Protein AF-A0AA97B2E8-F1 (afdb_monomer)

Sequence (327 aa):
MIPTLKECSLKLSLLDGTEFQTAVTSLVSKNFHDFQAIPAAPHGDGGLDGLAQSDTHGYCCYGIEDAQKQDAKALASALVDKFKGDLLRLCEFDRKKKVKLAPKENKALENILPQGKKIKHIYLVCNTFKHHTSIKKLKDYFEKIKKQSQCRFIDQTCGLTIEGPDEITNRLAVPPDFHATIELAALLKLLAAPSAAPSTPPELTAFEQKMDVLAQKFGAARISPIDAALRKEWLAHLELLERLNQSLPNDHLRIHRITTSIRRDAAMYYLGIPIEEAIKKTFEFEQLVCKRLMNEVPLPEAEAQSVAKQVVASLIGECGIEWRPNI

Foldseek 3Di:
DPDDLVLQLLLLLLDFDVRNLVLLLVLVVVFAVAKDAADCPPPGRLLFRIAGDLRQETEHEGGDPPVVVDDPVVVLVVLLVSSLVSLCSQLQWDDPDPDDTDGHDNVNLVVVDPQPEAHQEYEYEYSDDPDPPSVCSNQVSSLVSLVVGPRRHHDSNRYYDYYHSSRSSVVGPQDPVSVLVSLQVSLVSLLPDDQDDFDDDPDQPQLVVVLVVVCVVPNNVVSVVVSVQLVVLQRSLVSSLVSCCVRPVVVSVQVVVLLVVLLQVQLVQQVPPAPVCLVVSLVVSLVVQLVSCCVSVVHPSVSSSSNSSSSSSNCSRVVSHDNPPPD

Nearest PDB structures (foldseek):
  8sw9-assembly2_L  TM=2.827E-01  e=3.178E-01  Plasmodium falciparum
  4x2t-assembly2_L  TM=2.801E-01  e=7.487E-01  Plasmodium falciparum 3D7
  4zy1-assembly1_E  TM=2.848E-01  e=1.595E+00  Plasmodium falciparum FcB1/Columbia
  3kr5-assembly2_K  TM=3.119E-01  e=2.387E+00  Plasmodium falciparum 3D7

pLDDT: mean 88.35, std 9.31, range [40.0, 98.44]

Radius of gyration: 26.48 Å; Cα contacts (8 Å, |Δi|>4): 451; chains: 1; bounding box: 65×43×73 Å

Mean predicted aligned error: 6.76 Å

Secondary structure (DSSP, 8-state):
-PPPHHHHHHHHHH--HHHHHHHHHHHHHHH-TT-EE---TTT--TT-SEEETTTTEEEEEE--TTGGGS-HHHHHHHHHHHHHHHHHHHTTEEEETTTEEEE---HHHHHHSPTT--EEEEEEEES----THHHHHHHHHHHHHHTTS--SSEEEEEEEEEE-HHHHHHHS---HHHHHHHHHHHHHHHHHSPPPSPPPPS-THHHHHHHHHHHHHH-HHHHHHHHHHHHHHHHHHHHHHHHHHHH-HHHHHHHHHHHHHHHHHHHHHTTT--HHHHHHHHHHHHHHHHHHHHHHS---HHHHHHHHHHHHHHHHHTTSS--S---

Solvent-accessible surface area (backbone atoms only — not comparable to full-atom values): 17633 Å² total; per-residue (Å²): 131,86,78,50,62,68,55,50,18,50,34,44,38,68,30,32,43,67,60,25,31,50,50,52,52,52,49,48,43,76,68,32,94,62,41,41,78,40,60,49,73,93,74,45,36,39,51,31,47,26,31,23,76,86,56,24,33,36,32,33,58,46,15,57,71,69,56,88,81,50,54,61,66,59,49,35,48,53,54,44,57,51,53,50,53,26,53,30,33,55,38,27,34,39,83,56,64,103,82,46,82,39,85,35,87,46,70,36,44,65,75,70,46,60,91,93,49,39,25,44,32,37,39,43,36,29,28,70,67,84,44,74,70,36,56,58,56,48,51,58,47,48,58,58,47,49,76,73,28,86,43,80,53,34,41,94,81,41,46,81,48,78,31,24,30,61,54,48,47,72,74,41,77,80,52,73,69,58,49,55,51,40,49,51,52,37,50,51,53,61,70,71,48,79,81,67,86,65,70,82,73,85,71,60,65,67,32,51,54,50,52,49,56,48,19,74,74,70,36,50,85,69,37,50,64,53,53,56,48,37,52,51,30,22,37,48,35,55,50,50,47,50,52,25,50,76,73,36,49,67,58,28,52,51,51,51,51,50,54,55,52,50,35,56,52,36,46,61,72,39,60,90,52,55,60,90,50,46,64,63,50,47,57,57,47,32,54,54,43,18,55,46,36,34,70,77,51,80,41,58,67,71,59,18,45,54,51,17,49,12,51,52,24,35,28,45,46,74,56,28,46,64,60,71,76,87,127

Structure (mmCIF, N/CA/C/O backbone):
data_AF-A0AA97B2E8-F1
#
_entry.id   AF-A0AA97B2E8-F1
#
loop_
_atom_site.group_PDB
_atom_site.id
_atom_site.type_symbol
_atom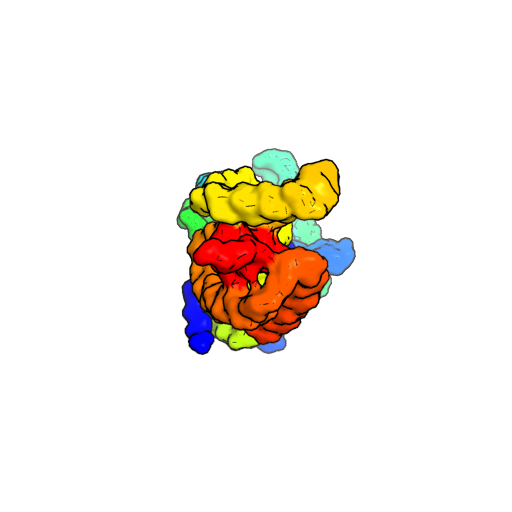_site.label_atom_id
_atom_site.label_alt_id
_atom_site.label_comp_id
_atom_site.label_asym_id
_atom_site.label_entity_id
_atom_site.label_seq_id
_atom_site.pdbx_PDB_ins_code
_atom_site.Cartn_x
_atom_site.Cartn_y
_atom_site.Cartn_z
_atom_site.occupancy
_atom_site.B_iso_or_equiv
_atom_site.auth_seq_id
_atom_site.auth_comp_id
_atom_site.auth_asym_id
_atom_site.auth_atom_id
_atom_site.pdbx_PDB_model_num
ATOM 1 N N . MET A 1 1 ? 3.839 -19.600 -5.644 1.00 47.94 1 MET A N 1
ATOM 2 C CA . MET A 1 1 ? 4.390 -19.499 -4.276 1.00 47.94 1 MET A CA 1
ATOM 3 C C . MET A 1 1 ? 3.268 -18.963 -3.409 1.00 47.94 1 MET A C 1
ATOM 5 O O . MET A 1 1 ? 2.647 -18.002 -3.844 1.00 47.94 1 MET A O 1
ATOM 9 N N . ILE A 1 2 ? 2.930 -19.613 -2.289 1.00 54.06 2 ILE A N 1
ATOM 10 C CA . ILE A 1 2 ? 1.959 -19.032 -1.352 1.00 54.06 2 ILE A CA 1
ATOM 11 C C . ILE A 1 2 ? 2.703 -17.903 -0.628 1.00 54.06 2 ILE A C 1
ATOM 13 O O . ILE A 1 2 ? 3.746 -18.179 -0.033 1.00 54.06 2 ILE A O 1
ATOM 17 N N . PRO A 1 3 ? 2.232 -16.659 -0.730 1.00 64.69 3 PRO A N 1
ATOM 18 C CA . PRO A 1 3 ? 2.861 -15.529 -0.070 1.00 64.69 3 PRO A CA 1
ATOM 19 C C . PRO A 1 3 ? 2.839 -15.718 1.439 1.00 64.69 3 PRO A C 1
ATOM 21 O O . PRO A 1 3 ? 1.866 -16.221 2.005 1.00 64.69 3 PRO A O 1
ATOM 24 N N . THR A 1 4 ? 3.916 -15.319 2.102 1.00 81.44 4 THR A N 1
ATOM 25 C CA . THR A 1 4 ? 3.979 -15.438 3.560 1.00 81.44 4 THR A CA 1
ATOM 26 C C . THR A 1 4 ? 3.095 -14.377 4.221 1.00 81.44 4 THR A C 1
ATOM 28 O O . THR A 1 4 ? 2.910 -13.282 3.686 1.00 81.44 4 THR A O 1
ATOM 31 N N . LEU A 1 5 ? 2.582 -14.648 5.427 1.00 86.56 5 LEU A N 1
ATOM 32 C CA . LEU A 1 5 ? 1.880 -13.627 6.225 1.00 86.56 5 LEU A CA 1
ATOM 33 C C . LEU A 1 5 ? 2.746 -12.374 6.424 1.00 86.56 5 LEU A C 1
ATOM 35 O O . LEU A 1 5 ? 2.245 -11.254 6.410 1.00 86.56 5 LEU A O 1
ATOM 39 N N . LYS A 1 6 ? 4.068 -12.562 6.504 1.00 87.62 6 LYS A N 1
ATOM 40 C CA . LYS A 1 6 ? 5.050 -11.481 6.589 1.00 87.62 6 LYS A CA 1
ATOM 41 C C . LYS A 1 6 ? 5.071 -10.593 5.340 1.00 87.62 6 LYS A C 1
ATOM 43 O O . LYS A 1 6 ? 5.170 -9.378 5.467 1.00 87.62 6 LYS A O 1
ATOM 48 N N . GLU A 1 7 ? 4.949 -11.169 4.145 1.00 87.94 7 GLU A N 1
ATOM 49 C CA . GLU A 1 7 ? 4.825 -10.393 2.902 1.00 87.94 7 GLU A CA 1
ATOM 50 C C . GLU A 1 7 ? 3.514 -9.611 2.852 1.00 87.94 7 GLU A C 1
ATOM 52 O O . GLU A 1 7 ? 3.505 -8.450 2.444 1.00 87.94 7 GLU A O 1
ATOM 57 N N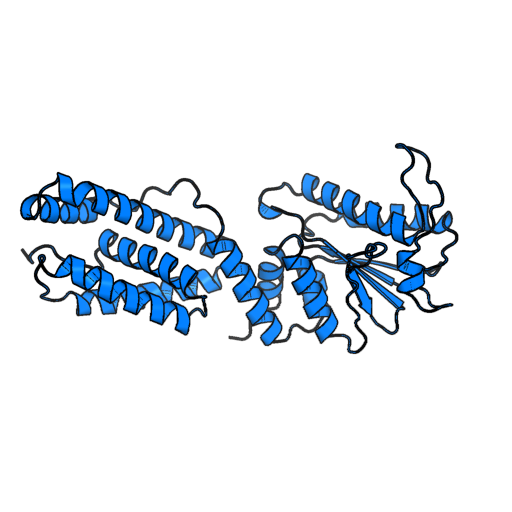 . CYS A 1 8 ? 2.421 -10.222 3.314 1.00 91.12 8 CYS A N 1
ATOM 58 C CA . CYS A 1 8 ? 1.122 -9.559 3.395 1.00 91.12 8 CYS A CA 1
ATOM 59 C C . CYS A 1 8 ? 1.179 -8.357 4.343 1.00 91.12 8 CYS A C 1
ATOM 61 O O . CYS A 1 8 ? 0.755 -7.262 3.984 1.00 91.12 8 CYS A O 1
ATOM 63 N N . SER A 1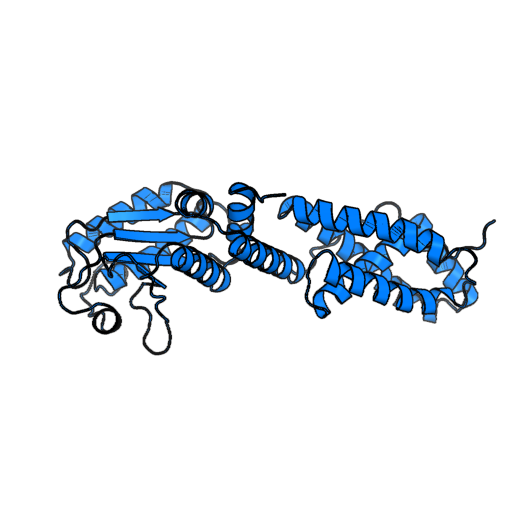 9 ? 1.739 -8.562 5.536 1.00 92.88 9 SER A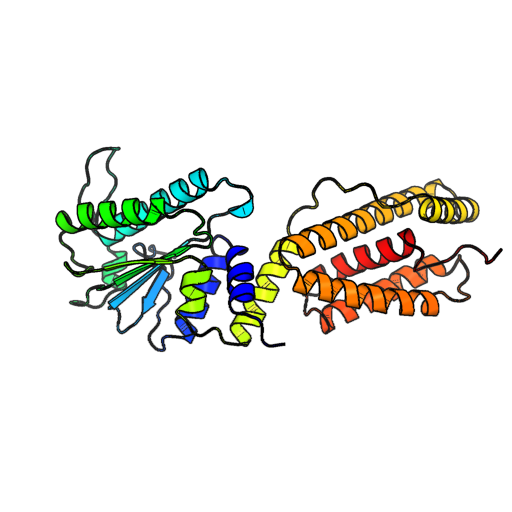 N 1
ATOM 64 C CA . SER A 1 9 ? 1.944 -7.520 6.541 1.00 92.88 9 SER A CA 1
ATOM 65 C C . SER A 1 9 ? 2.793 -6.369 5.997 1.00 92.88 9 SER A C 1
ATOM 67 O O . SER A 1 9 ? 2.402 -5.205 6.101 1.00 92.88 9 SER A O 1
ATOM 69 N N . LEU A 1 10 ? 3.907 -6.683 5.325 1.00 92.06 10 LEU A N 1
ATOM 70 C CA . LEU A 1 10 ? 4.768 -5.680 4.703 1.00 92.06 10 LEU A CA 1
ATOM 71 C C . LEU A 1 10 ? 4.007 -4.846 3.665 1.00 92.06 10 LEU A C 1
ATOM 73 O O . LEU A 1 10 ? 4.006 -3.621 3.766 1.00 92.06 10 LEU A O 1
ATOM 77 N N . LYS A 1 11 ? 3.308 -5.488 2.719 1.00 93.75 11 LYS A N 1
ATOM 78 C CA . LYS A 1 11 ? 2.496 -4.806 1.693 1.00 93.75 11 LYS A CA 1
ATOM 79 C C . LYS A 1 11 ? 1.415 -3.927 2.319 1.00 93.75 11 LYS A C 1
ATOM 81 O O . LYS A 1 11 ? 1.260 -2.771 1.937 1.00 93.75 11 LYS A O 1
ATOM 86 N N . LEU A 1 12 ? 0.723 -4.441 3.334 1.00 94.56 12 LEU A N 1
ATOM 87 C CA . LEU A 1 12 ? -0.297 -3.698 4.066 1.00 94.56 12 LEU A CA 1
ATOM 88 C C . LEU A 1 12 ? 0.293 -2.476 4.801 1.00 94.56 12 LEU A C 1
ATOM 90 O O . LEU A 1 12 ? -0.355 -1.436 4.857 1.00 94.56 12 LEU A O 1
ATOM 94 N N . SER A 1 13 ? 1.535 -2.557 5.296 1.00 93.81 13 SER A N 1
ATOM 95 C CA . SER A 1 13 ? 2.236 -1.435 5.947 1.00 93.81 13 SER A CA 1
ATOM 96 C C . SER A 1 13 ? 2.639 -0.293 5.002 1.00 93.81 13 SER A C 1
ATOM 98 O O . SER A 1 13 ? 2.959 0.807 5.461 1.00 93.81 13 SER A O 1
ATOM 100 N N . LEU A 1 14 ? 2.660 -0.548 3.689 1.00 93.06 14 LEU A N 1
ATOM 101 C CA . LEU A 1 14 ? 2.987 0.454 2.671 1.00 93.06 14 LEU A CA 1
ATOM 102 C C . LEU A 1 14 ? 1.770 1.303 2.289 1.00 93.06 14 LEU A C 1
ATOM 104 O O . LEU A 1 14 ? 1.936 2.439 1.846 1.00 93.06 14 LEU A O 1
ATOM 108 N N . LEU A 1 15 ? 0.555 0.787 2.482 1.00 94.69 15 LEU A N 1
ATOM 109 C CA . LEU A 1 15 ? -0.677 1.538 2.253 1.00 94.69 15 LEU A CA 1
ATOM 110 C C . LEU A 1 15 ? -0.859 2.596 3.354 1.00 94.69 15 LEU A C 1
ATOM 112 O O . LEU A 1 15 ? -0.475 2.389 4.507 1.00 94.69 15 LEU A O 1
ATOM 116 N N . ASP A 1 16 ? -1.448 3.739 3.017 1.00 93.94 16 ASP A N 1
ATOM 117 C CA . ASP A 1 16 ? -1.814 4.785 3.980 1.00 93.94 16 ASP A CA 1
ATOM 118 C C . ASP A 1 16 ? -3.199 5.362 3.672 1.00 93.94 16 ASP A C 1
ATOM 120 O O . ASP A 1 16 ? -3.892 4.896 2.764 1.00 93.94 16 ASP A O 1
ATOM 124 N N . GLY A 1 17 ? -3.650 6.292 4.518 1.00 92.62 17 GLY A N 1
ATOM 125 C CA . GLY A 1 17 ? -4.950 6.938 4.404 1.00 92.62 17 GLY A CA 1
ATOM 126 C C . GLY A 1 17 ? -6.092 5.950 4.164 1.00 92.62 17 GLY A C 1
ATOM 127 O O . GLY A 1 17 ? -6.214 4.916 4.833 1.00 92.62 17 GLY A O 1
ATOM 128 N N . THR A 1 18 ? -6.922 6.281 3.177 1.00 92.19 18 THR A N 1
ATOM 129 C CA . THR A 1 18 ? -8.098 5.498 2.784 1.00 92.19 18 THR A CA 1
ATOM 130 C C . THR A 1 18 ? -7.739 4.165 2.128 1.00 92.19 18 THR A C 1
ATOM 132 O O . THR A 1 18 ? -8.511 3.215 2.252 1.00 92.19 18 THR A O 1
ATOM 135 N N . GLU A 1 19 ? -6.581 4.037 1.473 1.00 94.19 19 GLU A N 1
ATOM 136 C CA . GLU A 1 19 ? -6.157 2.769 0.858 1.00 94.19 19 GLU A CA 1
ATOM 137 C C . GLU A 1 19 ? -5.935 1.699 1.928 1.00 94.19 19 GLU A C 1
ATOM 139 O O . GLU A 1 19 ? -6.443 0.581 1.819 1.00 94.19 19 GLU A O 1
ATOM 144 N N . PHE A 1 20 ? -5.245 2.065 3.013 1.00 96.00 20 PHE A N 1
ATOM 145 C CA . PHE A 1 20 ? -5.050 1.177 4.156 1.00 96.00 20 PHE A CA 1
ATOM 146 C C . PHE A 1 20 ? -6.376 0.810 4.826 1.00 96.00 20 PHE A C 1
ATOM 148 O O . PHE A 1 20 ? -6.638 -0.365 5.082 1.00 96.00 20 PHE A O 1
ATOM 155 N N . GLN A 1 21 ? -7.228 1.804 5.092 1.00 95.00 21 GLN A N 1
ATOM 156 C CA . GLN A 1 21 ? -8.545 1.595 5.698 1.00 95.00 21 GLN A CA 1
ATOM 157 C C . GLN A 1 21 ? -9.404 0.644 4.849 1.00 95.00 21 GLN A C 1
ATOM 159 O O . GLN A 1 21 ? -10.007 -0.293 5.373 1.00 95.00 21 GLN A O 1
ATOM 164 N N . THR A 1 22 ? -9.405 0.826 3.528 1.00 95.06 22 THR A N 1
ATOM 165 C CA . THR A 1 22 ? -10.128 -0.034 2.580 1.00 95.06 22 THR A CA 1
ATOM 166 C C . THR A 1 22 ? -9.574 -1.458 2.587 1.00 95.06 22 THR A C 1
ATOM 168 O O . THR A 1 22 ? -10.341 -2.419 2.622 1.00 95.06 22 THR A O 1
ATOM 171 N N . ALA A 1 23 ? -8.248 -1.622 2.617 1.00 96.69 23 ALA A N 1
ATOM 172 C CA . ALA A 1 23 ? -7.632 -2.942 2.699 1.00 96.69 23 ALA A CA 1
ATOM 173 C C . ALA A 1 23 ? -7.996 -3.652 4.014 1.00 96.69 23 ALA A C 1
ATOM 175 O O . ALA A 1 23 ? -8.437 -4.799 3.998 1.00 96.69 23 ALA A O 1
ATOM 176 N N . VAL A 1 24 ? -7.889 -2.973 5.158 1.00 97.12 24 VAL A N 1
ATOM 177 C CA . VAL A 1 24 ? -8.246 -3.564 6.456 1.00 97.12 24 VAL A CA 1
ATOM 178 C C . VAL A 1 24 ? -9.725 -3.940 6.511 1.00 97.12 24 VAL A C 1
ATOM 180 O O . VAL A 1 24 ? -10.044 -5.070 6.873 1.00 97.12 24 VAL A O 1
ATOM 183 N N . THR A 1 25 ? -10.632 -3.043 6.124 1.00 96.12 25 THR A N 1
ATOM 184 C CA . THR A 1 25 ? -12.076 -3.334 6.140 1.00 96.12 25 THR A CA 1
ATOM 185 C C . THR A 1 25 ? -12.431 -4.471 5.179 1.00 96.12 25 THR A C 1
ATOM 187 O O . THR A 1 25 ? -13.215 -5.348 5.539 1.00 96.12 25 THR A O 1
ATOM 190 N N . SER A 1 26 ? -11.782 -4.549 4.011 1.00 96.12 26 SER A N 1
ATOM 191 C CA . SER A 1 26 ? -11.913 -5.689 3.097 1.00 96.12 26 SER A CA 1
ATOM 192 C C . SER A 1 26 ? -11.444 -6.999 3.742 1.00 96.12 26 SER A C 1
ATOM 194 O O . SER A 1 26 ? -12.167 -7.996 3.693 1.00 96.12 26 SER A O 1
ATOM 196 N N . LEU A 1 27 ? -10.287 -7.010 4.413 1.00 96.88 27 LEU A N 1
ATOM 197 C CA . LEU A 1 27 ? -9.784 -8.196 5.114 1.00 96.88 27 LEU A CA 1
ATOM 198 C C . LEU A 1 27 ? -10.740 -8.654 6.221 1.00 96.88 27 LEU A C 1
ATOM 200 O O . LEU A 1 27 ? -11.046 -9.844 6.318 1.00 96.88 27 LEU A O 1
ATOM 204 N N . VAL A 1 28 ? -11.237 -7.720 7.036 1.00 97.25 28 VAL A N 1
ATOM 205 C CA . VAL A 1 28 ? -12.197 -8.020 8.107 1.00 97.25 28 VAL A CA 1
ATOM 206 C C . VAL A 1 28 ? -13.499 -8.567 7.513 1.00 97.25 28 VAL A C 1
ATOM 208 O O . VAL A 1 28 ? -13.979 -9.598 7.981 1.00 97.25 28 VAL A O 1
ATOM 211 N N . SER A 1 29 ? -14.011 -7.979 6.425 1.00 96.38 29 SER A N 1
ATOM 212 C CA . SER A 1 29 ? -15.227 -8.454 5.743 1.00 96.38 29 SER A CA 1
ATOM 213 C C . SER A 1 29 ? -15.130 -9.888 5.220 1.00 96.38 29 SER A C 1
ATOM 215 O O . SER A 1 29 ? -16.109 -10.627 5.215 1.00 96.38 29 SER A O 1
ATOM 217 N N . LYS A 1 30 ? -13.926 -10.321 4.829 1.00 95.81 30 LYS A N 1
ATOM 218 C CA . LYS A 1 30 ? -13.664 -11.696 4.382 1.00 95.81 30 LYS A CA 1
ATOM 219 C C . LYS A 1 30 ? -13.611 -12.699 5.537 1.00 95.81 30 LYS A C 1
ATOM 221 O O . LYS A 1 30 ? -13.724 -13.897 5.300 1.00 95.81 30 LYS A O 1
ATOM 226 N N . ASN A 1 31 ? -13.424 -12.222 6.767 1.00 97.00 31 ASN A N 1
ATOM 227 C CA . ASN A 1 31 ? -13.299 -13.052 7.966 1.00 97.00 31 ASN A CA 1
ATOM 228 C C . ASN A 1 31 ? -14.575 -13.083 8.818 1.00 97.00 31 ASN A C 1
ATOM 230 O O . ASN A 1 31 ? -14.773 -14.030 9.578 1.00 97.00 31 ASN A O 1
ATOM 234 N N . PHE A 1 32 ? -15.448 -12.084 8.686 1.00 97.00 32 PHE A N 1
ATOM 235 C CA . PHE A 1 32 ? -16.705 -12.001 9.423 1.00 97.00 32 PHE A CA 1
ATOM 236 C C . PHE A 1 32 ? -17.861 -11.744 8.459 1.00 97.00 32 PHE A C 1
ATOM 238 O O . PHE A 1 32 ? -17.947 -10.690 7.839 1.00 97.00 32 PHE A O 1
ATOM 245 N N . HIS A 1 33 ? -18.769 -12.716 8.360 1.00 95.12 33 HIS A N 1
ATOM 246 C CA . HIS A 1 33 ? -19.937 -12.656 7.475 1.00 95.12 33 HIS A CA 1
ATOM 247 C C . HIS A 1 33 ? -20.911 -11.520 7.820 1.00 95.12 33 HIS A C 1
ATOM 249 O O . HIS A 1 33 ? -21.684 -11.097 6.969 1.00 95.12 33 HIS A O 1
ATOM 255 N N . ASP A 1 34 ? -20.888 -11.060 9.070 1.00 95.81 34 ASP A N 1
ATOM 256 C CA . ASP A 1 34 ? -21.710 -9.975 9.596 1.00 95.81 34 ASP A CA 1
ATOM 257 C C . ASP A 1 34 ? -20.943 -8.651 9.695 1.00 95.81 34 ASP A C 1
ATOM 259 O O . ASP A 1 34 ? -21.388 -7.727 10.374 1.00 95.81 34 ASP A O 1
ATOM 263 N N . PHE A 1 35 ? -19.778 -8.551 9.045 1.00 97.19 35 PHE A N 1
ATOM 264 C CA . PHE A 1 35 ? -19.045 -7.299 9.002 1.00 97.19 35 PHE A CA 1
ATOM 265 C C . PHE A 1 35 ? -19.811 -6.243 8.207 1.00 97.19 35 PHE A C 1
ATOM 267 O O . PHE A 1 35 ? -20.192 -6.462 7.056 1.00 97.19 35 PHE A O 1
ATOM 274 N N . GLN A 1 36 ? -19.930 -5.059 8.793 1.00 95.12 36 GLN A N 1
ATOM 275 C CA . GLN A 1 36 ? -20.508 -3.887 8.158 1.00 95.12 36 GLN A CA 1
ATOM 276 C C . GLN A 1 36 ? -19.482 -2.756 8.166 1.00 95.12 36 GLN A C 1
ATOM 278 O O . GLN A 1 36 ? -19.117 -2.246 9.226 1.00 95.12 36 GLN A O 1
ATOM 283 N N . ALA A 1 37 ? -19.037 -2.337 6.980 1.00 94.94 37 ALA A N 1
ATOM 284 C CA . ALA A 1 37 ? -18.255 -1.113 6.834 1.00 94.94 37 ALA A CA 1
ATOM 285 C C . ALA A 1 37 ? -19.138 0.108 7.131 1.00 94.94 37 ALA A C 1
ATOM 287 O O . ALA A 1 37 ? -20.309 0.142 6.731 1.00 94.94 37 ALA A O 1
ATOM 288 N N . ILE A 1 38 ? -18.573 1.107 7.807 1.00 93.56 38 ILE A N 1
ATOM 289 C CA . ILE A 1 38 ? -19.272 2.341 8.173 1.00 93.56 38 ILE A CA 1
ATOM 290 C C . ILE A 1 38 ? -18.737 3.482 7.301 1.00 93.56 38 ILE A C 1
ATOM 292 O O . ILE A 1 38 ? -17.567 3.848 7.411 1.00 93.56 38 ILE A O 1
ATOM 296 N N . PRO A 1 39 ? -19.563 4.060 6.415 1.00 88.06 39 PRO A N 1
ATOM 297 C CA . PRO A 1 39 ? -19.138 5.184 5.598 1.00 88.06 39 PRO A CA 1
ATOM 298 C C . PRO A 1 39 ? -19.061 6.467 6.432 1.00 88.06 39 PRO A C 1
ATOM 300 O O . PRO A 1 39 ? -19.965 6.787 7.201 1.00 88.06 39 PRO A O 1
ATOM 303 N N . ALA A 1 40 ? -18.014 7.263 6.213 1.00 84.62 40 ALA A N 1
ATOM 304 C CA . ALA A 1 40 ? -17.889 8.580 6.838 1.00 84.62 40 ALA A CA 1
ATOM 305 C C . ALA A 1 40 ? -18.801 9.645 6.205 1.00 84.62 40 ALA A C 1
ATOM 307 O O . ALA A 1 40 ? -19.134 10.640 6.844 1.00 84.62 40 ALA A O 1
ATOM 308 N N . ALA A 1 41 ? -19.212 9.476 4.948 1.00 81.44 41 ALA A N 1
ATOM 309 C CA . ALA A 1 41 ? -20.085 10.421 4.260 1.00 81.44 41 ALA A CA 1
ATOM 310 C C . ALA A 1 41 ? -21.560 9.978 4.331 1.00 81.44 41 ALA A C 1
ATOM 312 O O . ALA A 1 41 ? -21.830 8.782 4.243 1.00 81.44 41 ALA A O 1
ATOM 313 N N . PRO A 1 42 ? -22.530 10.911 4.416 1.00 77.75 42 PRO A N 1
ATOM 314 C CA . PRO A 1 42 ? -22.376 12.366 4.562 1.00 77.75 42 PRO A CA 1
ATOM 315 C C . PRO A 1 42 ? -22.339 12.854 6.025 1.00 77.75 42 PRO A C 1
ATOM 317 O O . PRO A 1 42 ? -22.079 14.030 6.267 1.00 77.75 42 PRO A O 1
ATOM 320 N N . HIS A 1 43 ? -22.628 11.990 7.003 1.00 77.25 43 HIS A N 1
ATOM 321 C CA . HIS A 1 43 ? -22.923 12.394 8.389 1.00 77.25 43 HIS A CA 1
ATOM 322 C C . HIS A 1 43 ? -21.832 12.050 9.416 1.00 77.25 43 HIS A C 1
ATOM 324 O O . HIS A 1 43 ? -22.030 12.251 10.616 1.00 77.25 43 HIS A O 1
ATOM 330 N N . GLY A 1 44 ? -20.668 11.594 8.960 1.00 82.00 44 GLY A N 1
ATOM 331 C CA . GLY A 1 44 ? -19.603 11.085 9.813 1.00 82.00 44 GLY A CA 1
ATOM 332 C C . GLY A 1 44 ? -19.805 9.616 10.179 1.00 82.00 44 GLY A C 1
ATOM 333 O O . GLY A 1 44 ? -20.898 9.068 10.106 1.00 82.00 44 GLY A O 1
ATOM 334 N N . ASP A 1 45 ? -18.716 9.006 10.622 1.00 85.12 45 ASP A N 1
ATOM 335 C CA . ASP A 1 45 ? -18.588 7.583 10.948 1.00 85.12 45 ASP A CA 1
ATOM 336 C C . ASP A 1 45 ? -18.743 7.287 12.456 1.00 85.12 45 ASP A C 1
ATOM 338 O O . ASP A 1 45 ? -18.577 6.165 12.926 1.00 85.12 45 ASP A O 1
ATOM 342 N N . GLY A 1 46 ? -18.993 8.325 13.262 1.00 86.75 46 GLY A N 1
ATOM 343 C CA . GLY A 1 46 ? -19.067 8.215 14.719 1.00 86.75 46 GLY A CA 1
ATOM 344 C C . GLY A 1 46 ? -17.756 7.804 15.406 1.00 86.75 46 GLY A C 1
ATOM 345 O O . GLY A 1 46 ? -17.767 7.624 16.623 1.00 86.75 46 GLY A O 1
ATOM 346 N N . GLY A 1 47 ? -16.639 7.720 14.674 1.00 90.31 47 GLY A N 1
ATOM 347 C CA . GLY A 1 47 ? -15.361 7.179 15.140 1.00 90.31 47 GLY A CA 1
ATOM 348 C C . GLY A 1 47 ? -15.148 5.690 14.845 1.00 90.31 47 GLY A C 1
ATOM 349 O O . GLY A 1 47 ? -14.275 5.102 15.477 1.00 90.31 47 GLY A O 1
ATOM 350 N N . LEU A 1 48 ? -15.928 5.076 13.947 1.00 94.62 48 LEU A N 1
ATOM 351 C CA . LEU A 1 48 ? -15.805 3.666 13.561 1.00 94.62 48 LEU A CA 1
ATOM 352 C C . LEU A 1 48 ? -15.704 3.505 12.050 1.00 94.62 48 LEU A C 1
ATOM 354 O O . LEU A 1 48 ? -16.517 4.043 11.322 1.00 94.62 48 LEU A O 1
ATOM 358 N N . ASP A 1 49 ? -14.815 2.641 11.591 1.00 95.94 49 ASP A N 1
ATOM 359 C CA . ASP A 1 49 ? -14.707 2.250 10.184 1.00 95.94 49 ASP A CA 1
ATOM 360 C C . ASP A 1 49 ? -15.488 0.971 9.868 1.00 95.94 49 ASP A C 1
ATOM 362 O O . ASP A 1 49 ? -15.797 0.677 8.711 1.00 95.94 49 ASP A O 1
ATOM 366 N N . GLY A 1 50 ? -15.846 0.206 10.899 1.00 96.50 50 GLY A N 1
ATOM 367 C CA . GLY A 1 50 ? -16.714 -0.948 10.745 1.00 96.50 50 GLY A CA 1
ATOM 368 C C . GLY A 1 50 ? -17.115 -1.608 12.055 1.00 96.50 50 GLY A C 1
ATOM 369 O O . GLY A 1 50 ? -16.545 -1.348 13.120 1.00 96.50 50 GLY A O 1
ATOM 370 N N . LEU A 1 51 ? -18.100 -2.491 11.945 1.00 97.00 51 LEU A N 1
ATOM 371 C CA . LEU A 1 51 ? -18.614 -3.339 13.014 1.00 97.00 51 LEU A CA 1
ATOM 372 C C . LEU A 1 51 ? -18.567 -4.802 12.585 1.00 97.00 51 LEU A C 1
ATOM 374 O O . LEU A 1 51 ? -18.758 -5.110 11.415 1.00 97.00 51 LEU A O 1
ATOM 378 N N . ALA A 1 52 ? -18.327 -5.698 13.536 1.00 97.12 52 ALA A N 1
ATOM 379 C CA . ALA A 1 52 ? -18.410 -7.140 13.336 1.00 97.12 52 ALA A CA 1
ATOM 380 C C . ALA A 1 52 ? -19.000 -7.832 14.568 1.00 97.12 52 ALA A C 1
ATOM 382 O O . ALA A 1 52 ? -19.145 -7.227 15.643 1.00 97.12 52 ALA A O 1
ATOM 383 N N . GLN A 1 53 ? -19.263 -9.134 14.430 1.00 95.69 53 GLN A N 1
ATOM 384 C CA . GLN A 1 53 ? -19.670 -10.008 15.529 1.00 95.69 53 GLN A CA 1
ATOM 385 C C . GLN A 1 53 ? -20.935 -9.475 16.216 1.00 95.69 53 GLN A C 1
ATOM 387 O O . GLN A 1 53 ? -20.967 -9.209 17.422 1.00 95.69 53 GLN A O 1
ATOM 392 N N . SER A 1 54 ? -21.983 -9.291 15.418 1.00 94.31 54 SER A N 1
ATOM 393 C CA . SER A 1 54 ? -23.314 -8.845 15.818 1.00 94.31 54 SER A CA 1
ATOM 394 C C . SER A 1 54 ? -23.290 -7.492 16.533 1.00 94.31 54 SER A C 1
ATOM 396 O O . SER A 1 54 ? -23.908 -7.332 17.596 1.00 94.31 54 SER A O 1
ATOM 398 N N . ASP A 1 55 ? -22.530 -6.557 15.953 1.00 94.62 55 ASP A N 1
ATOM 399 C CA . ASP A 1 55 ? -22.331 -5.170 16.396 1.00 94.62 55 ASP A CA 1
ATOM 400 C C . ASP A 1 55 ? -21.629 -5.022 17.753 1.00 94.62 55 ASP A C 1
ATOM 402 O O . ASP A 1 55 ? -21.760 -4.007 18.440 1.00 94.62 55 ASP A O 1
ATOM 406 N N . THR A 1 56 ? -20.881 -6.046 18.176 1.00 97.12 56 THR A N 1
ATOM 407 C CA . THR A 1 56 ? -20.171 -6.022 19.464 1.00 97.12 56 THR A CA 1
ATOM 408 C C . THR A 1 56 ? -18.690 -5.685 19.341 1.00 97.12 56 THR A C 1
ATOM 410 O O . THR A 1 56 ? -18.070 -5.364 20.356 1.00 97.12 56 THR A O 1
ATOM 413 N N . HIS A 1 57 ? -18.117 -5.724 18.137 1.00 98.06 57 HIS A N 1
ATOM 414 C CA . HIS A 1 57 ? -16.709 -5.406 17.902 1.00 98.06 57 HIS A CA 1
ATOM 415 C C . HIS A 1 57 ? -16.600 -4.246 16.914 1.00 98.06 57 HIS A C 1
ATOM 417 O O . HIS A 1 57 ? -17.027 -4.367 15.769 1.00 98.06 57 HIS A O 1
ATOM 423 N N . GLY A 1 58 ? -16.056 -3.121 17.376 1.00 97.88 58 GLY A N 1
ATOM 424 C CA . GLY A 1 58 ? -15.830 -1.922 16.572 1.00 97.88 58 GLY A CA 1
ATOM 425 C C . GLY A 1 58 ? -14.395 -1.844 16.066 1.00 97.88 58 GLY A C 1
ATOM 426 O O . GLY A 1 58 ? -13.458 -2.171 16.797 1.00 97.88 58 GLY A O 1
ATOM 427 N N . TYR A 1 59 ? -14.223 -1.386 14.832 1.00 98.19 59 TYR A N 1
ATOM 428 C CA . TYR A 1 59 ? -12.924 -1.175 14.200 1.00 98.19 59 TYR A CA 1
ATOM 429 C C . TYR A 1 59 ? -12.702 0.315 13.950 1.00 98.19 59 TYR A C 1
ATOM 431 O O . TYR A 1 59 ? -13.572 0.976 13.394 1.00 98.19 59 TYR A O 1
ATOM 439 N N . CYS A 1 60 ? -11.536 0.824 14.339 1.00 97.44 60 CYS A N 1
ATOM 440 C CA . CYS A 1 60 ? -11.020 2.139 13.961 1.00 97.44 60 CYS A CA 1
ATOM 441 C C . CYS A 1 60 ? -9.701 1.902 13.218 1.00 97.44 60 CYS A C 1
ATOM 443 O O . CYS A 1 60 ? -8.765 1.343 13.791 1.00 97.44 60 CYS A O 1
ATOM 445 N N . CYS A 1 61 ? -9.610 2.287 11.954 1.00 96.38 61 CYS A N 1
ATOM 446 C CA . CYS A 1 61 ? -8.547 1.927 11.031 1.00 96.38 61 CYS A CA 1
ATOM 447 C C . CYS A 1 61 ? -7.855 3.188 10.507 1.00 96.38 61 CYS A C 1
ATOM 449 O O . CYS A 1 61 ? -8.474 4.021 9.856 1.00 96.38 61 CYS A O 1
ATOM 451 N N . TYR A 1 62 ? -6.550 3.314 10.745 1.00 93.94 62 TYR A N 1
ATOM 452 C CA . TYR A 1 62 ? -5.790 4.501 10.356 1.00 93.94 62 TYR A CA 1
ATOM 453 C C . TYR A 1 62 ? -4.504 4.159 9.605 1.00 93.94 62 TYR A C 1
ATOM 455 O O . TYR A 1 62 ? -3.554 3.611 10.167 1.00 93.94 62 TYR A O 1
ATOM 463 N N . GLY A 1 63 ? -4.446 4.563 8.337 1.00 94.06 63 GLY A N 1
ATOM 464 C CA . GLY A 1 63 ? -3.204 4.610 7.578 1.00 94.06 63 GLY A CA 1
ATOM 465 C C . GLY A 1 63 ? -2.506 5.948 7.804 1.00 94.06 63 GLY A C 1
ATOM 466 O O . GLY A 1 63 ? -2.955 6.963 7.280 1.00 94.06 63 GLY A O 1
ATOM 467 N N . ILE A 1 64 ? -1.428 5.980 8.587 1.00 92.38 64 ILE A N 1
ATOM 468 C CA . ILE A 1 64 ? -0.620 7.194 8.751 1.00 92.38 64 ILE A CA 1
ATOM 469 C C . ILE A 1 64 ? 0.103 7.473 7.432 1.00 92.38 64 ILE A C 1
ATOM 471 O O . ILE A 1 64 ? 0.873 6.635 6.959 1.00 92.38 64 ILE A O 1
ATOM 475 N N . GLU A 1 65 ? -0.150 8.649 6.862 1.00 91.00 65 GLU A N 1
ATOM 476 C CA . GLU A 1 65 ? 0.503 9.131 5.643 1.00 91.00 65 GLU A CA 1
ATOM 477 C C . GLU A 1 65 ? 2.014 9.243 5.836 1.00 91.00 65 GLU A C 1
ATOM 479 O O . GLU A 1 65 ? 2.497 9.664 6.894 1.00 91.00 65 GLU A O 1
ATOM 484 N N . ASP A 1 66 ? 2.768 8.847 4.808 1.00 84.00 66 ASP A N 1
ATOM 485 C CA . ASP A 1 66 ? 4.230 8.932 4.801 1.00 84.00 66 ASP A CA 1
ATOM 486 C C . ASP A 1 66 ? 4.893 8.249 6.015 1.00 84.00 66 ASP A C 1
ATOM 488 O O . ASP A 1 66 ? 5.968 8.650 6.469 1.00 84.00 66 ASP A O 1
ATOM 492 N N . ALA A 1 67 ? 4.277 7.190 6.555 1.00 86.69 67 ALA A N 1
ATOM 493 C CA . ALA A 1 67 ? 4.744 6.555 7.786 1.00 86.69 67 ALA A CA 1
ATOM 494 C C . ALA A 1 67 ? 6.202 6.062 7.721 1.00 86.69 67 ALA A C 1
ATOM 496 O O . ALA A 1 67 ? 6.879 5.975 8.743 1.00 86.69 67 ALA A O 1
ATOM 497 N N . GLN A 1 68 ? 6.710 5.746 6.527 1.00 80.69 68 GLN A N 1
ATOM 498 C CA . GLN A 1 68 ? 8.095 5.304 6.334 1.00 80.69 68 GLN A CA 1
ATOM 499 C C . GLN A 1 68 ? 9.120 6.449 6.414 1.00 80.69 68 GLN A C 1
ATOM 501 O O . GLN A 1 68 ? 10.296 6.185 6.643 1.00 80.69 68 GLN A O 1
ATOM 506 N N . LYS A 1 69 ? 8.689 7.710 6.270 1.00 83.81 69 LYS A N 1
ATOM 507 C CA . LYS A 1 69 ? 9.552 8.904 6.346 1.00 83.81 69 LYS A CA 1
ATOM 508 C C . LYS A 1 69 ? 9.639 9.493 7.757 1.00 83.81 69 LYS A C 1
ATOM 510 O O . LYS A 1 69 ? 10.428 10.403 7.993 1.00 83.81 69 LYS A O 1
ATOM 515 N N . GLN A 1 70 ? 8.812 9.013 8.684 1.00 87.31 70 GLN A N 1
ATOM 516 C CA . GLN A 1 70 ? 8.716 9.538 10.044 1.00 87.31 70 GLN A CA 1
ATOM 517 C C . GLN A 1 70 ? 9.471 8.654 11.040 1.00 87.31 70 GLN A C 1
ATOM 519 O O . GLN A 1 70 ? 9.505 7.428 10.916 1.00 87.31 70 GLN A O 1
ATOM 524 N N . ASP A 1 71 ? 10.045 9.268 12.076 1.00 90.06 71 ASP A N 1
ATOM 525 C CA . ASP A 1 71 ? 10.675 8.522 13.160 1.00 90.06 71 ASP A CA 1
ATOM 526 C C . ASP A 1 71 ? 9.632 7.833 14.063 1.00 90.06 71 ASP A C 1
ATOM 528 O O . ASP A 1 71 ? 8.468 8.234 14.162 1.00 90.06 71 ASP A O 1
ATOM 532 N N . ALA A 1 72 ? 10.058 6.788 14.774 1.00 88.44 72 ALA A N 1
ATOM 533 C CA . ALA A 1 72 ? 9.165 5.961 15.585 1.00 88.44 72 ALA A CA 1
ATOM 534 C C . ALA A 1 72 ? 8.421 6.737 16.690 1.00 88.44 72 ALA A C 1
ATOM 536 O O . ALA A 1 72 ? 7.310 6.354 17.071 1.00 88.44 72 ALA A O 1
ATOM 537 N N . LYS A 1 73 ? 9.004 7.820 17.223 1.00 88.38 73 LYS A N 1
ATOM 538 C CA . LYS A 1 73 ? 8.381 8.633 18.276 1.00 88.38 73 LYS A CA 1
ATOM 539 C C . LYS A 1 73 ? 7.317 9.557 17.688 1.00 88.38 73 LYS A C 1
ATOM 541 O O . LYS A 1 73 ? 6.242 9.666 18.287 1.00 88.38 73 LYS A O 1
ATOM 546 N N . ALA A 1 74 ? 7.590 10.180 16.540 1.00 90.31 74 ALA A N 1
ATOM 547 C CA . ALA A 1 74 ? 6.606 10.971 15.803 1.00 90.31 74 ALA A CA 1
ATOM 548 C C . ALA A 1 74 ? 5.384 10.119 15.430 1.00 90.31 74 ALA A C 1
ATOM 550 O O . ALA A 1 74 ? 4.259 10.482 15.779 1.00 90.31 74 ALA A O 1
ATOM 551 N N . LEU A 1 75 ? 5.613 8.928 14.868 1.00 90.69 75 LEU A N 1
ATOM 552 C CA . LEU A 1 75 ? 4.558 7.971 14.523 1.00 90.69 75 LEU A CA 1
ATOM 553 C C . LEU A 1 75 ? 3.707 7.571 15.728 1.00 90.69 75 LEU A C 1
ATOM 555 O O . LEU A 1 75 ? 2.480 7.615 15.670 1.00 90.69 75 LEU A O 1
ATOM 559 N N . ALA A 1 76 ? 4.347 7.222 16.848 1.00 90.88 76 ALA A N 1
ATOM 560 C CA . ALA A 1 76 ? 3.631 6.860 18.066 1.00 90.88 76 ALA A CA 1
ATOM 561 C C . ALA A 1 76 ? 2.770 8.017 18.596 1.00 90.88 76 ALA A C 1
ATOM 563 O O . ALA A 1 76 ? 1.681 7.780 19.119 1.00 90.88 76 ALA A O 1
ATOM 564 N N . SER A 1 77 ? 3.242 9.263 18.481 1.00 91.38 77 SER A N 1
ATOM 565 C CA . SER A 1 77 ? 2.459 10.439 18.873 1.00 91.38 77 SER A CA 1
ATOM 566 C C . SER A 1 77 ? 1.271 10.659 17.942 1.00 91.38 77 SER A C 1
ATOM 568 O O . SER A 1 77 ? 0.153 10.806 18.431 1.00 91.38 77 SER A O 1
ATOM 570 N N . ALA A 1 78 ? 1.496 10.622 16.625 1.00 91.88 78 ALA A N 1
ATOM 571 C CA . ALA A 1 78 ? 0.453 10.792 15.618 1.00 91.88 78 ALA A CA 1
ATOM 572 C C . ALA A 1 78 ? -0.657 9.742 15.775 1.00 91.88 78 ALA A C 1
ATOM 574 O O . ALA A 1 78 ? -1.837 10.087 15.826 1.00 91.88 78 ALA A O 1
ATOM 575 N N . LEU A 1 79 ? -0.275 8.476 15.960 1.00 93.25 79 LEU A N 1
ATOM 576 C CA . LEU A 1 79 ? -1.191 7.367 16.215 1.00 93.25 79 LEU A CA 1
ATOM 577 C C . LEU A 1 79 ? -2.037 7.594 17.473 1.00 93.25 79 LEU A C 1
ATOM 579 O O . LEU A 1 79 ? -3.255 7.420 17.457 1.00 93.25 79 LEU A O 1
ATOM 583 N N . VAL A 1 80 ? -1.396 8.005 18.572 1.00 93.94 80 VAL A N 1
ATOM 584 C CA . VAL A 1 80 ? -2.100 8.287 19.827 1.00 93.94 80 VAL A CA 1
ATOM 585 C C . VAL A 1 80 ? -3.087 9.435 19.644 1.00 93.94 80 VAL A C 1
ATOM 587 O O . VAL A 1 80 ? -4.209 9.342 20.130 1.00 93.94 80 VAL A O 1
ATOM 590 N N . ASP A 1 81 ? -2.699 10.513 18.966 1.00 92.75 81 ASP A N 1
ATOM 591 C CA . ASP A 1 81 ? -3.570 11.673 18.779 1.00 92.75 81 ASP A CA 1
ATOM 592 C C . ASP A 1 81 ? -4.779 11.359 17.891 1.00 92.75 81 ASP A C 1
ATOM 594 O O . ASP A 1 81 ? -5.888 11.787 18.222 1.00 92.75 81 ASP A O 1
ATOM 598 N N . LYS A 1 82 ? -4.589 10.564 16.829 1.00 92.75 82 LYS A N 1
ATOM 599 C CA . LYS A 1 82 ? -5.677 10.088 15.963 1.00 92.75 82 LYS A CA 1
ATOM 600 C C . LYS A 1 82 ? -6.679 9.236 16.736 1.00 92.75 82 LYS A C 1
ATOM 602 O O . LYS A 1 82 ? -7.826 9.651 16.894 1.00 92.75 82 LYS A O 1
ATOM 607 N N . PHE A 1 83 ? -6.230 8.134 17.335 1.00 95.62 83 PHE A N 1
ATOM 608 C CA . PHE A 1 83 ? -7.140 7.234 18.043 1.00 95.62 83 PHE A CA 1
ATOM 609 C C . PHE A 1 83 ? -7.765 7.861 19.291 1.00 95.62 83 PHE A C 1
ATOM 611 O O . PHE A 1 83 ? -8.893 7.530 19.642 1.00 95.62 83 PHE A O 1
ATOM 618 N N . LYS A 1 84 ? -7.106 8.816 19.961 1.00 94.88 84 LYS A N 1
ATOM 619 C CA . LYS A 1 84 ? -7.764 9.588 21.029 1.00 94.88 84 LYS A CA 1
ATOM 620 C C . LYS A 1 84 ? -8.986 10.350 20.522 1.00 94.88 84 LYS A C 1
ATOM 622 O O . LYS A 1 84 ? -9.957 10.464 21.264 1.00 94.88 84 LYS A O 1
ATOM 627 N N . GLY A 1 85 ? -8.934 10.879 19.300 1.00 92.50 85 GLY A N 1
ATOM 628 C CA . GLY A 1 85 ? -10.076 11.526 18.660 1.00 92.50 85 GLY A CA 1
ATOM 629 C C . GLY A 1 85 ? -11.249 10.564 18.481 1.00 92.50 85 GLY A C 1
ATOM 630 O O . GLY A 1 85 ? -12.370 10.897 18.857 1.00 92.50 85 GLY A O 1
ATOM 631 N N . ASP A 1 86 ? -10.986 9.359 17.984 1.00 93.94 86 ASP A N 1
ATOM 632 C CA . ASP A 1 86 ? -12.013 8.333 17.757 1.00 93.94 86 ASP A CA 1
ATOM 633 C C . ASP A 1 86 ? -12.616 7.848 19.073 1.00 93.94 86 ASP A C 1
ATOM 635 O O . ASP A 1 86 ? -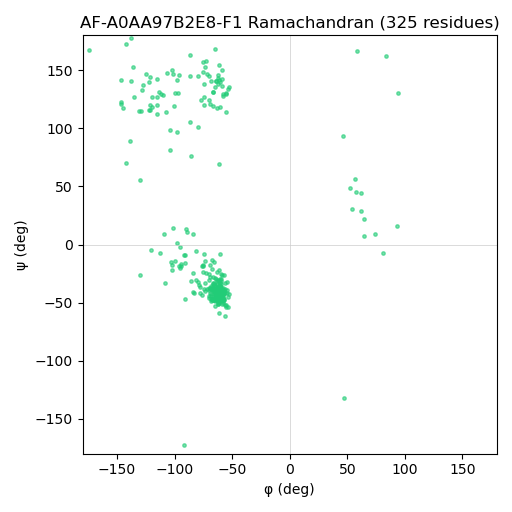13.831 7.867 19.253 1.00 93.94 86 ASP A O 1
ATOM 639 N N . LEU A 1 87 ? -11.766 7.538 20.054 1.00 96.06 87 LEU A N 1
ATOM 640 C CA . LEU A 1 87 ? -12.199 7.115 21.383 1.00 96.06 87 LEU A CA 1
ATOM 641 C C . LEU A 1 87 ? -13.022 8.197 22.102 1.00 96.06 87 LEU A C 1
ATOM 643 O O . LEU A 1 87 ? -13.969 7.868 22.811 1.00 96.06 87 LEU A O 1
ATOM 647 N N . LEU A 1 88 ? -12.708 9.485 21.913 1.00 94.00 88 LEU A N 1
ATOM 648 C CA . LEU A 1 88 ? -13.546 10.578 22.421 1.00 94.00 88 LEU A CA 1
ATOM 649 C C . LEU A 1 88 ? -14.935 10.568 21.790 1.00 94.00 88 LEU A C 1
ATOM 651 O O . LEU A 1 88 ? -15.918 10.707 22.515 1.00 94.00 88 LEU A O 1
ATOM 655 N N . ARG A 1 89 ? -15.017 10.391 20.465 1.00 93.25 89 ARG A N 1
ATOM 656 C CA . ARG A 1 89 ? -16.294 10.315 19.744 1.00 93.25 89 ARG A CA 1
ATOM 657 C C . ARG A 1 89 ? -17.118 9.118 20.216 1.00 93.25 89 ARG A C 1
ATOM 659 O O . ARG A 1 89 ? -18.295 9.286 20.529 1.00 93.25 89 ARG A O 1
ATOM 666 N N . LEU A 1 90 ? -16.491 7.952 20.352 1.00 94.81 90 LEU A N 1
ATOM 667 C CA . LEU A 1 90 ? -17.122 6.732 20.858 1.00 94.81 90 LEU A CA 1
ATOM 668 C C . LEU A 1 90 ? -17.630 6.892 22.299 1.00 94.81 90 LEU A C 1
ATOM 670 O O . LEU A 1 90 ? -18.730 6.452 22.625 1.00 94.81 90 LEU A O 1
ATOM 674 N N . CYS A 1 91 ? -16.853 7.549 23.164 1.00 94.69 91 CYS A N 1
ATOM 675 C CA . CYS A 1 91 ? -17.237 7.850 24.545 1.00 94.69 91 CYS A CA 1
ATOM 676 C C . CYS A 1 91 ? -18.094 9.121 24.690 1.00 94.69 91 CYS A C 1
ATOM 678 O O . CYS A 1 91 ? -18.342 9.542 25.822 1.00 94.69 91 CYS A O 1
ATOM 680 N N . GLU A 1 92 ? -18.562 9.706 23.584 1.00 93.06 92 GLU A N 1
ATOM 681 C CA . GLU A 1 92 ? -19.511 10.827 23.555 1.00 93.06 92 GLU A CA 1
ATOM 682 C C . GLU A 1 92 ? -18.985 12.100 24.227 1.00 93.06 92 GLU A C 1
ATOM 684 O O . GLU A 1 92 ? -19.671 12.783 24.994 1.00 93.06 92 GLU A O 1
ATOM 689 N N . PHE A 1 93 ? -17.728 12.425 23.936 1.00 92.00 93 PHE A N 1
ATOM 690 C CA . PHE A 1 93 ? -17.065 13.627 24.413 1.00 92.00 93 PHE A CA 1
ATOM 691 C C . PHE A 1 93 ? -16.579 14.503 23.265 1.00 92.00 93 PHE A C 1
ATOM 693 O O . PHE A 1 93 ? -16.068 14.025 22.254 1.00 92.00 93 PHE A O 1
ATOM 700 N N . ASP A 1 94 ? -16.654 15.817 23.473 1.00 83.31 94 ASP A N 1
ATOM 701 C CA . ASP A 1 94 ? -15.917 16.794 22.677 1.00 83.31 94 ASP A CA 1
ATOM 702 C C . ASP A 1 94 ? -14.692 17.303 23.439 1.00 83.31 94 ASP A C 1
ATOM 704 O O . ASP A 1 94 ? -14.690 17.445 24.671 1.00 83.31 94 ASP A O 1
ATOM 708 N N . ARG A 1 95 ? -13.655 17.670 22.689 1.00 71.38 95 ARG A N 1
ATOM 709 C CA . ARG A 1 95 ? -12.450 18.290 23.236 1.00 71.38 95 ARG A CA 1
ATOM 710 C C . ARG A 1 95 ? -12.659 19.802 23.353 1.00 71.38 95 ARG A C 1
ATOM 712 O O . ARG A 1 95 ? -12.128 20.583 22.567 1.00 71.38 95 ARG A O 1
ATOM 719 N N . LYS A 1 96 ? -13.415 20.252 24.362 1.00 61.09 96 LYS A N 1
ATOM 720 C CA . LYS A 1 96 ? -13.574 21.692 24.645 1.00 61.09 96 LYS A CA 1
ATOM 721 C C . LYS A 1 96 ? -12.365 22.245 25.410 1.00 61.09 96 LYS A C 1
ATOM 723 O O . LYS A 1 96 ? -12.277 22.130 26.631 1.00 61.09 96 LYS A O 1
ATOM 728 N N . LYS A 1 97 ? -11.462 22.931 24.690 1.00 53.78 97 LYS A N 1
ATOM 729 C CA . LYS A 1 97 ? -10.176 23.463 25.202 1.00 53.78 97 LYS A CA 1
ATOM 730 C C . LYS A 1 97 ? -9.283 22.342 25.778 1.00 53.78 97 LYS A C 1
ATOM 732 O O . LYS A 1 97 ? -9.708 21.209 25.971 1.00 53.78 97 LYS A O 1
ATOM 737 N N . LYS A 1 98 ? -7.998 22.617 26.029 1.00 56.50 98 LYS A N 1
ATOM 738 C CA . LYS A 1 98 ? -6.986 21.578 26.337 1.00 56.50 98 LYS A CA 1
ATOM 739 C C . LYS A 1 98 ? -7.256 20.718 27.595 1.00 56.50 98 LYS A C 1
ATOM 741 O O . LYS A 1 98 ? -6.521 19.755 27.789 1.00 56.50 98 LYS A O 1
ATOM 746 N N . VAL A 1 99 ? -8.254 21.028 28.436 1.00 59.69 99 VAL A N 1
ATOM 747 C CA . VAL A 1 99 ? -8.327 20.494 29.813 1.00 59.69 99 VAL A CA 1
ATOM 748 C C . VAL A 1 99 ? -9.673 19.866 30.219 1.00 59.69 99 VAL A C 1
ATOM 750 O O . VAL A 1 99 ? -9.659 18.983 31.072 1.00 59.69 99 VAL A O 1
ATOM 753 N N . LYS A 1 100 ? -10.828 20.244 29.643 1.00 73.56 100 LYS A N 1
ATOM 754 C CA . LYS A 1 100 ? -12.140 19.729 30.098 1.00 73.56 100 LYS A CA 1
ATOM 755 C C . LYS A 1 100 ? -12.844 18.896 29.024 1.00 73.56 100 LYS A C 1
ATOM 757 O O . LYS A 1 100 ? -13.038 19.358 27.904 1.00 73.56 100 LYS A O 1
ATOM 762 N N . LEU A 1 101 ? -13.245 17.679 29.397 1.00 82.62 101 LEU A N 1
ATOM 763 C CA . LEU A 1 101 ? -14.140 16.840 28.602 1.00 82.62 101 LEU A CA 1
ATOM 764 C C . LEU A 1 101 ? -15.562 17.368 28.775 1.00 82.62 101 LEU A C 1
ATOM 766 O O . LEU A 1 101 ? -16.032 17.515 29.902 1.00 82.62 101 LEU A O 1
ATOM 770 N N . ALA A 1 102 ? -16.221 17.697 27.669 1.00 85.44 102 ALA A N 1
ATOM 771 C CA . ALA A 1 102 ? -17.621 18.097 27.676 1.00 85.44 102 ALA A CA 1
ATOM 772 C C . ALA A 1 102 ? -18.436 17.006 26.978 1.00 85.44 102 ALA A C 1
ATOM 774 O O . ALA A 1 102 ? -18.051 16.629 25.868 1.00 85.44 102 ALA A O 1
ATOM 775 N N . PRO A 1 103 ? -19.526 16.505 27.585 1.00 88.88 103 PRO A N 1
ATOM 776 C CA . PRO A 1 103 ? -20.415 15.568 26.912 1.00 88.88 103 PRO A CA 1
ATOM 777 C C . PRO A 1 103 ? -20.875 16.131 25.565 1.00 88.88 103 PRO A C 1
ATOM 779 O O . PRO A 1 103 ? -21.223 17.314 25.461 1.00 88.88 103 PRO A O 1
ATOM 782 N N . LYS A 1 104 ? -20.850 15.289 24.538 1.00 89.69 104 LYS A N 1
ATOM 783 C CA . LYS A 1 104 ? -21.336 15.582 23.194 1.00 89.69 104 LYS A CA 1
ATOM 784 C C . LYS A 1 104 ? -21.948 14.325 22.613 1.00 89.69 104 LYS A C 1
ATOM 786 O O . LYS A 1 104 ? -21.265 13.332 22.395 1.00 89.69 104 LYS A O 1
ATOM 791 N N . GLU A 1 105 ? -23.234 14.422 22.331 1.00 88.81 105 GLU A N 1
ATOM 792 C CA . GLU A 1 105 ? -23.988 13.352 21.706 1.00 88.81 105 GLU A CA 1
ATOM 793 C C . GLU A 1 105 ? -23.404 12.954 20.350 1.00 88.81 105 GLU A C 1
ATOM 795 O O . GLU A 1 105 ? -23.055 13.807 19.526 1.00 88.81 105 GLU A O 1
ATOM 800 N N . ASN A 1 106 ? -23.319 11.643 20.129 1.00 90.38 106 ASN A N 1
ATOM 801 C CA . ASN A 1 106 ? -22.850 11.063 18.884 1.00 90.38 106 ASN A CA 1
ATOM 802 C C . ASN A 1 106 ? -24.036 10.526 18.073 1.00 90.38 106 ASN A C 1
ATOM 804 O O . ASN A 1 106 ? -24.322 9.332 18.070 1.00 90.38 106 ASN A O 1
ATOM 808 N N . LYS A 1 107 ? -24.713 11.431 17.357 1.00 90.12 107 LYS A N 1
ATOM 809 C CA . LYS A 1 107 ? -25.871 11.101 16.505 1.00 90.12 107 LYS A CA 1
ATOM 810 C C . LYS A 1 107 ? -25.543 10.127 15.370 1.00 90.12 107 LYS A C 1
ATOM 812 O O . LYS A 1 107 ? -26.441 9.482 14.843 1.00 90.12 107 LYS A O 1
ATOM 817 N N . ALA A 1 108 ? -24.275 10.025 14.967 1.00 91.56 108 ALA A N 1
ATOM 818 C CA . ALA A 1 108 ? -23.871 9.024 13.986 1.00 91.56 108 ALA A CA 1
ATOM 819 C C . ALA A 1 108 ? -24.010 7.616 14.584 1.00 91.56 108 ALA A C 1
ATOM 821 O O . ALA A 1 108 ? -24.647 6.764 13.976 1.00 91.56 108 ALA A O 1
ATOM 822 N N . LEU A 1 109 ? -23.521 7.395 15.812 1.00 91.62 109 LEU A N 1
ATOM 823 C CA . LEU A 1 109 ? -23.632 6.092 16.477 1.00 91.62 109 LEU A CA 1
ATOM 824 C C . LEU A 1 109 ? -25.077 5.673 16.770 1.00 91.62 109 LEU A C 1
ATOM 826 O O . LEU A 1 109 ? -25.359 4.481 16.724 1.00 91.62 109 LEU A O 1
ATOM 830 N N . GLU A 1 110 ? -25.993 6.619 16.992 1.00 91.19 110 GLU A N 1
ATOM 831 C CA . GLU A 1 110 ? -27.434 6.328 17.120 1.00 91.19 110 GLU A CA 1
ATOM 832 C C . GLU A 1 110 ? -28.028 5.690 15.861 1.00 91.19 110 GLU A C 1
ATOM 834 O O . GLU A 1 110 ? -28.934 4.869 15.960 1.00 91.19 110 GLU A O 1
ATOM 839 N N . ASN A 1 111 ? -27.515 6.059 14.685 1.00 90.44 111 ASN A N 1
ATOM 840 C CA . ASN A 1 111 ? -27.967 5.522 13.402 1.00 90.44 111 ASN A CA 1
ATOM 841 C C . ASN A 1 111 ? -27.173 4.285 12.959 1.00 90.44 111 ASN A C 1
ATOM 843 O O . ASN A 1 111 ? -27.599 3.583 12.047 1.00 90.44 111 ASN A O 1
ATOM 847 N N . ILE A 1 112 ? -26.015 4.038 13.575 1.00 91.88 112 ILE A N 1
ATOM 848 C CA . ILE A 1 112 ? -25.143 2.902 13.264 1.00 91.88 112 ILE A CA 1
ATOM 849 C C . ILE A 1 112 ? -25.500 1.694 14.137 1.00 91.88 112 ILE A C 1
ATOM 851 O O . ILE A 1 112 ? -25.603 0.582 13.630 1.00 91.88 112 ILE A O 1
ATOM 855 N N . LEU A 1 113 ? -25.666 1.890 15.449 1.00 92.56 113 LEU A N 1
ATOM 856 C CA . LEU A 1 113 ? -25.894 0.801 16.397 1.00 92.56 113 LEU A CA 1
ATOM 857 C C . LEU A 1 113 ? -27.387 0.628 16.697 1.00 92.56 113 LEU A C 1
ATOM 859 O O . LEU A 1 113 ? -28.045 1.593 17.092 1.00 92.56 113 LEU A O 1
ATOM 863 N N . PRO A 1 114 ? -27.925 -0.603 16.620 1.00 89.31 114 PRO A N 1
ATOM 864 C CA . PRO A 1 114 ? -29.294 -0.870 17.038 1.00 89.31 114 PRO A CA 1
ATOM 865 C C . PRO A 1 114 ? -29.530 -0.518 18.512 1.00 89.31 114 PRO A C 1
ATOM 867 O O . PRO A 1 114 ? -28.646 -0.656 19.363 1.00 89.31 114 PRO A O 1
ATOM 870 N N . GLN A 1 115 ? -30.764 -0.134 18.845 1.00 88.94 115 GLN A N 1
ATOM 871 C CA . GLN A 1 115 ? -31.131 0.202 20.219 1.00 88.94 115 GLN A CA 1
ATOM 872 C C . GLN A 1 115 ? -30.803 -0.949 21.189 1.00 88.94 115 GLN A C 1
ATOM 874 O O . GLN A 1 115 ? -31.175 -2.101 20.973 1.00 88.94 115 GLN A O 1
ATOM 879 N N . GLY A 1 116 ? -30.100 -0.627 22.278 1.00 88.12 116 GLY A N 1
ATOM 880 C CA . GLY A 1 116 ? -29.707 -1.591 23.311 1.00 88.12 116 GLY A CA 1
ATOM 881 C C . GLY A 1 116 ? -28.461 -2.422 22.983 1.00 88.12 116 GLY A C 1
ATOM 882 O O . GLY A 1 116 ? -27.962 -3.124 23.865 1.00 88.12 116 GLY A O 1
ATOM 883 N N . LYS A 1 117 ? -27.917 -2.330 21.762 1.00 93.94 117 LYS A N 1
ATOM 884 C CA . LYS A 1 117 ? -26.615 -2.917 21.427 1.00 93.94 117 LYS A CA 1
ATOM 885 C C . LYS A 1 117 ? -25.484 -2.027 21.926 1.00 93.94 117 LYS A C 1
ATOM 887 O O . LYS A 1 117 ? -25.585 -0.803 21.940 1.00 93.94 117 LYS A O 1
ATOM 892 N N . LYS A 1 118 ? -24.403 -2.675 22.359 1.00 96.62 118 LYS A N 1
ATOM 893 C CA . LYS A 1 118 ? -23.198 -2.014 22.852 1.00 96.62 118 LYS A CA 1
ATOM 894 C C . LYS A 1 118 ? -21.956 -2.703 22.324 1.00 96.62 118 LYS A C 1
ATOM 896 O O . LYS A 1 118 ? -21.877 -3.934 22.317 1.00 96.62 118 LYS A O 1
ATOM 901 N N . ILE A 1 119 ? -20.971 -1.889 21.973 1.00 97.75 119 ILE A N 1
ATOM 902 C CA . ILE A 1 119 ? -19.639 -2.341 21.592 1.00 97.75 119 ILE A CA 1
ATOM 903 C C . ILE A 1 119 ? -18.935 -2.879 22.838 1.00 97.75 119 ILE A C 1
ATOM 905 O O . ILE A 1 119 ? -18.807 -2.186 23.847 1.00 97.75 119 ILE A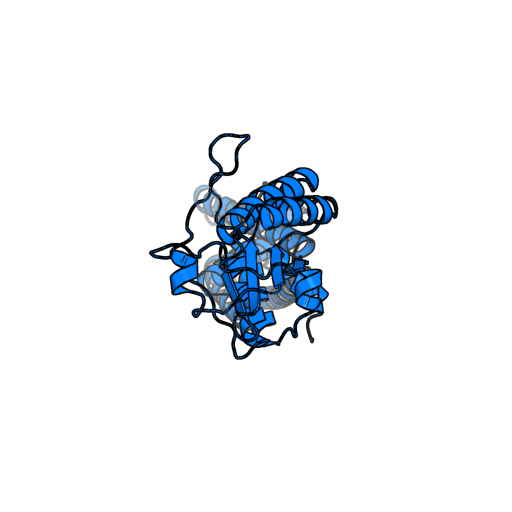 O 1
ATOM 909 N N . LYS A 1 120 ? -18.480 -4.126 22.765 1.00 98.19 120 LYS A N 1
ATOM 910 C CA . LYS A 1 120 ? -17.773 -4.852 23.828 1.00 98.19 120 LYS A CA 1
ATOM 911 C C . LYS A 1 120 ? -16.266 -4.911 23.594 1.00 98.19 120 LYS A C 1
ATOM 913 O O . LYS A 1 120 ? -15.511 -5.181 24.528 1.00 98.19 120 LYS A O 1
ATOM 918 N N . HIS A 1 121 ? -15.814 -4.665 22.371 1.00 98.44 121 HIS A N 1
ATOM 919 C CA . HIS A 1 121 ? -14.397 -4.598 22.054 1.00 98.44 121 HIS A CA 1
ATOM 920 C C . HIS A 1 121 ? -14.131 -3.584 20.948 1.00 98.44 121 HIS A C 1
ATOM 922 O O . HIS A 1 121 ? -14.895 -3.499 19.989 1.00 98.44 121 HIS A O 1
ATOM 928 N N . ILE A 1 122 ? -13.032 -2.844 21.065 1.00 98.44 122 ILE A N 1
ATOM 929 C CA . ILE A 1 122 ? -12.575 -1.900 20.044 1.00 98.44 122 ILE A CA 1
ATOM 930 C C . ILE A 1 122 ? -11.188 -2.325 19.557 1.00 98.44 122 ILE A C 1
ATOM 932 O O . ILE A 1 122 ? -10.263 -2.483 20.361 1.00 98.44 122 ILE A O 1
ATOM 936 N N . TYR A 1 123 ? -11.042 -2.472 18.243 1.00 98.25 123 TYR A N 1
ATOM 937 C CA . TYR A 1 123 ? -9.768 -2.669 17.557 1.00 98.25 123 TYR A CA 1
ATOM 938 C C . TYR A 1 123 ? -9.300 -1.353 16.938 1.00 98.25 123 TYR A C 1
ATOM 940 O O . TYR A 1 123 ? -9.964 -0.797 16.067 1.00 98.25 123 TYR A O 1
ATOM 948 N N . LEU A 1 124 ? -8.137 -0.874 17.369 1.00 97.75 124 LEU A N 1
ATOM 949 C CA . LEU A 1 124 ? -7.435 0.265 16.788 1.00 97.75 124 LEU A CA 1
ATOM 950 C C . LEU A 1 124 ? -6.364 -0.268 15.831 1.00 97.75 124 LEU A C 1
ATOM 952 O O . LEU A 1 124 ? -5.283 -0.666 16.266 1.00 97.75 124 LEU A O 1
ATOM 956 N N . VAL A 1 125 ? -6.676 -0.320 14.541 1.00 97.56 125 VAL A N 1
ATOM 957 C CA . VAL A 1 125 ? -5.823 -0.919 13.509 1.00 97.56 125 VAL A CA 1
ATOM 958 C C . VAL A 1 125 ? -5.046 0.171 12.779 1.00 97.56 125 VAL A C 1
ATOM 960 O O . VAL A 1 125 ? -5.625 1.154 12.324 1.00 97.56 125 VAL A O 1
ATOM 963 N N . CYS A 1 126 ? -3.734 0.017 12.635 1.00 96.00 126 CYS A N 1
ATOM 964 C CA . CYS A 1 126 ? -2.870 1.025 12.024 1.00 96.00 126 CYS A CA 1
ATOM 965 C C . CYS A 1 126 ? -1.853 0.422 11.053 1.00 96.00 126 CYS A C 1
ATOM 967 O O . CYS A 1 126 ? -1.449 -0.727 11.205 1.00 96.00 126 CYS A O 1
ATOM 969 N N . ASN A 1 127 ? -1.409 1.198 10.060 1.00 94.88 127 ASN A N 1
ATOM 970 C CA . ASN A 1 127 ? -0.405 0.740 9.086 1.00 94.88 127 ASN A CA 1
ATOM 971 C C . ASN A 1 127 ? 1.020 0.678 9.661 1.00 94.88 127 ASN A C 1
ATOM 973 O O . ASN A 1 127 ? 1.936 0.171 9.019 1.00 94.88 127 ASN A O 1
ATOM 977 N N . THR A 1 128 ? 1.224 1.188 10.876 1.00 89.25 128 THR A N 1
ATOM 978 C CA . THR A 1 128 ? 2.527 1.228 11.533 1.00 89.25 128 THR A CA 1
ATOM 979 C C . THR A 1 128 ? 2.390 1.065 13.037 1.00 89.25 128 THR A C 1
ATOM 981 O O . THR A 1 128 ? 1.778 1.879 13.728 1.00 89.25 128 THR A O 1
ATOM 984 N N . PHE A 1 129 ? 3.031 0.025 13.563 1.00 84.44 129 PHE A N 1
ATOM 985 C CA . PHE A 1 129 ? 3.062 -0.252 14.992 1.00 84.44 129 PHE A CA 1
ATOM 986 C C . PHE A 1 129 ? 4.490 -0.504 15.480 1.00 84.44 129 PHE A C 1
ATOM 988 O O . PHE A 1 129 ? 4.833 -1.516 16.077 1.00 84.44 129 PHE A O 1
ATOM 995 N N . LYS A 1 130 ? 5.364 0.469 15.209 1.00 76.81 130 LYS A N 1
ATOM 996 C CA . LYS A 1 130 ? 6.807 0.362 15.480 1.00 76.81 130 LYS A CA 1
ATOM 997 C C . LYS A 1 130 ? 7.198 0.647 16.940 1.00 76.81 130 LYS A C 1
ATOM 999 O O . LYS A 1 130 ? 8.367 0.519 17.291 1.00 76.81 130 LYS A O 1
ATOM 1004 N N . HIS A 1 131 ? 6.264 1.072 17.801 1.00 79.19 131 HIS A N 1
ATOM 1005 C CA . HIS A 1 131 ? 6.583 1.463 19.178 1.00 79.19 131 HIS A CA 1
ATOM 1006 C C . HIS A 1 131 ? 5.466 1.142 20.180 1.00 79.19 131 HIS A C 1
ATOM 1008 O O . HIS A 1 131 ? 4.374 1.698 20.129 1.00 79.19 131 HIS A O 1
ATOM 1014 N N . HIS A 1 132 ? 5.799 0.351 21.204 1.00 81.19 132 HIS A N 1
ATOM 1015 C CA . HIS A 1 132 ? 4.853 -0.119 22.227 1.00 81.19 132 HIS A CA 1
ATOM 1016 C C . HIS A 1 132 ? 4.281 0.969 23.163 1.00 81.19 132 HIS A C 1
ATOM 1018 O O . HIS A 1 132 ? 3.326 0.714 23.896 1.00 81.19 132 HIS A O 1
ATOM 1024 N N . THR A 1 133 ? 4.845 2.187 23.200 1.00 84.81 133 THR A N 1
ATOM 1025 C CA . THR A 1 133 ? 4.406 3.222 24.160 1.00 84.81 133 THR A CA 1
ATOM 1026 C C . THR A 1 133 ? 2.996 3.731 23.881 1.00 84.81 133 THR A C 1
ATOM 1028 O O . THR A 1 133 ? 2.350 4.258 24.789 1.00 84.81 133 THR A O 1
ATOM 1031 N N . SER A 1 134 ? 2.501 3.565 22.653 1.00 88.88 134 SER A N 1
ATOM 1032 C CA . SER A 1 134 ? 1.126 3.889 22.276 1.00 88.88 134 SER A CA 1
ATOM 1033 C C . SER A 1 134 ? 0.103 2.995 22.984 1.00 88.88 134 SER A C 1
ATOM 1035 O O . SER A 1 134 ? -0.945 3.508 23.373 1.00 88.88 134 SER A O 1
ATOM 1037 N N . ILE A 1 135 ? 0.427 1.721 23.263 1.00 92.19 135 ILE A N 1
ATOM 1038 C CA . ILE A 1 135 ? -0.473 0.758 23.926 1.00 92.19 135 ILE A CA 1
ATOM 1039 C C . ILE A 1 135 ? -0.946 1.305 25.269 1.00 92.19 135 ILE A C 1
ATOM 1041 O O . ILE A 1 135 ? -2.139 1.518 25.478 1.00 92.19 135 ILE A O 1
ATOM 1045 N N . LYS A 1 136 ? -0.001 1.555 26.187 1.00 92.81 136 LYS A N 1
ATOM 1046 C CA . LYS A 1 136 ? -0.320 2.033 27.537 1.00 92.81 136 LYS A CA 1
ATOM 1047 C C . LYS A 1 136 ? -1.018 3.389 27.479 1.00 92.81 136 LYS A C 1
ATOM 1049 O O . LYS A 1 136 ? -2.022 3.586 28.149 1.00 92.81 136 LYS A O 1
ATOM 1054 N N . LYS A 1 137 ? -0.530 4.308 26.637 1.00 94.19 137 LYS A N 1
ATOM 1055 C CA . LYS A 1 137 ? -1.115 5.650 26.486 1.00 94.19 137 LYS A CA 1
ATOM 1056 C C . LYS A 1 137 ? -2.576 5.607 26.035 1.00 94.19 137 LYS A C 1
ATOM 1058 O O . LYS A 1 137 ? -3.367 6.396 26.544 1.00 94.19 137 LYS A O 1
ATOM 1063 N N . LEU A 1 138 ? -2.921 4.735 25.089 1.00 96.00 138 LEU A N 1
ATOM 1064 C CA . LEU A 1 138 ? -4.286 4.598 24.580 1.00 96.00 138 LEU A CA 1
ATOM 1065 C C . LEU A 1 138 ? -5.186 3.854 25.562 1.00 96.00 138 LEU A C 1
ATOM 1067 O O . LEU A 1 138 ? -6.285 4.331 25.826 1.00 96.00 138 LEU A O 1
ATOM 1071 N N . LYS A 1 139 ? -4.709 2.762 26.169 1.00 96.19 139 LYS A N 1
ATOM 1072 C CA . LYS A 1 139 ? -5.473 2.012 27.178 1.00 96.19 139 LYS A CA 1
ATOM 1073 C C . LYS A 1 139 ? -5.775 2.857 28.418 1.00 96.19 139 LYS A C 1
ATOM 1075 O O . LYS A 1 139 ? -6.936 2.972 28.797 1.00 96.19 139 LYS A O 1
ATOM 1080 N N . ASP A 1 140 ? -4.769 3.525 28.989 1.00 95.88 140 ASP A N 1
ATOM 1081 C CA . ASP A 1 140 ? -4.951 4.420 30.143 1.00 95.88 140 ASP A CA 1
ATOM 1082 C C . ASP A 1 140 ? -5.922 5.563 29.809 1.00 95.88 140 ASP A C 1
ATOM 1084 O O . ASP A 1 140 ? -6.754 5.959 30.628 1.00 95.88 140 ASP A O 1
ATOM 1088 N N . TYR A 1 141 ? -5.818 6.111 28.593 1.00 95.38 141 TYR A N 1
ATOM 1089 C CA . TYR A 1 141 ? -6.707 7.171 28.138 1.00 95.38 141 TYR A CA 1
ATOM 1090 C C . TYR A 1 141 ? -8.147 6.685 27.986 1.00 95.38 141 TYR A C 1
ATOM 1092 O O . TYR A 1 141 ? -9.053 7.349 28.489 1.00 95.38 141 TYR A O 1
ATOM 1100 N N . PHE A 1 142 ? -8.349 5.536 27.340 1.00 96.62 142 PHE A N 1
ATOM 1101 C CA . PHE A 1 142 ? -9.661 4.937 27.139 1.00 96.62 142 PHE A CA 1
ATOM 1102 C C . PHE A 1 142 ? -10.345 4.635 28.472 1.00 96.62 142 PHE A C 1
ATOM 1104 O O . PHE A 1 142 ? -11.467 5.077 28.696 1.00 96.62 142 PHE A O 1
ATOM 1111 N N . GLU A 1 143 ? -9.640 4.001 29.411 1.00 95.94 143 GLU A N 1
ATOM 1112 C CA . GLU A 1 143 ? -10.164 3.736 30.755 1.00 95.94 143 GLU A CA 1
ATOM 1113 C C . GLU A 1 143 ? -10.532 5.022 31.504 1.00 95.94 143 GLU A C 1
ATOM 1115 O O . GLU A 1 143 ? -11.560 5.088 32.182 1.00 95.94 143 GLU A O 1
ATOM 1120 N N . LYS A 1 144 ? -9.728 6.084 31.357 1.00 94.19 144 LYS A N 1
ATOM 1121 C CA . LYS A 1 144 ? -10.020 7.384 31.971 1.00 94.19 144 LYS A CA 1
ATOM 1122 C C . LYS A 1 144 ? -11.305 8.009 31.426 1.00 94.19 144 LYS A C 1
ATOM 1124 O O . LYS A 1 144 ? -12.084 8.537 32.220 1.00 94.19 144 LYS A O 1
ATOM 1129 N N . ILE A 1 145 ? -11.496 8.017 30.105 1.00 93.50 145 ILE A N 1
ATOM 1130 C CA . ILE A 1 145 ? -12.671 8.652 29.491 1.00 93.50 145 ILE A CA 1
ATOM 1131 C C . ILE A 1 145 ? -13.922 7.778 29.623 1.00 93.50 145 ILE A C 1
ATOM 1133 O O . ILE A 1 145 ? -14.986 8.311 29.918 1.00 93.50 145 ILE A O 1
ATOM 1137 N N . LYS A 1 146 ? -13.800 6.447 29.523 1.00 94.50 146 LYS A N 1
ATOM 1138 C CA . LYS A 1 146 ? -14.910 5.494 29.678 1.00 94.50 146 LYS A CA 1
ATOM 1139 C C . LYS A 1 146 ? -15.585 5.647 31.043 1.00 94.50 146 LYS A C 1
ATOM 1141 O O . LYS A 1 146 ? -16.799 5.781 31.104 1.00 94.50 146 LYS A O 1
ATOM 1146 N N . LYS A 1 147 ? -14.802 5.791 32.122 1.00 92.12 147 LYS A N 1
ATOM 1147 C CA . LYS A 1 147 ? -15.315 6.043 33.487 1.00 92.12 147 LYS A CA 1
ATOM 1148 C C . LYS A 1 147 ? -16.147 7.319 33.637 1.00 92.12 147 LYS A C 1
ATOM 1150 O O . LYS A 1 147 ? -16.929 7.420 34.573 1.00 92.12 147 LYS A O 1
ATOM 1155 N N . GLN A 1 148 ? -15.930 8.313 32.778 1.00 91.50 148 GLN A N 1
ATOM 1156 C CA . GLN A 1 148 ? -16.665 9.581 32.808 1.00 91.50 148 GLN A CA 1
ATOM 1157 C C . GLN A 1 148 ? -17.836 9.585 31.821 1.00 91.50 148 GLN A C 1
ATOM 1159 O O . GLN A 1 148 ? -18.720 10.432 31.929 1.00 91.50 148 GLN A O 1
ATOM 1164 N N . SER A 1 149 ? -17.816 8.685 30.838 1.00 90.94 149 SER A N 1
ATOM 1165 C CA . SER A 1 149 ? -18.833 8.582 29.801 1.00 90.94 149 SER A CA 1
ATOM 1166 C C . SER A 1 149 ? -20.106 7.948 30.352 1.00 90.94 149 SER A C 1
ATOM 1168 O O . SER A 1 149 ? -20.060 7.048 31.192 1.00 90.94 149 SER A O 1
ATOM 1170 N N . GLN A 1 150 ? -21.252 8.350 29.804 1.00 91.19 150 GLN A N 1
ATOM 1171 C CA . GLN A 1 150 ? -22.513 7.639 30.025 1.00 91.19 150 GLN A CA 1
ATOM 1172 C C . GLN A 1 150 ? -22.498 6.234 29.404 1.00 91.19 150 GLN A C 1
ATOM 1174 O O . GLN A 1 150 ? -23.335 5.404 29.758 1.00 91.19 150 GLN A O 1
ATOM 1179 N N . CYS A 1 151 ? -21.537 5.956 28.511 1.00 91.00 151 CYS A N 1
ATOM 1180 C CA . CYS A 1 151 ? -21.363 4.668 27.851 1.00 91.00 151 CYS A CA 1
ATOM 1181 C C . CYS A 1 151 ? -22.671 4.198 27.188 1.00 91.00 151 CYS A C 1
ATOM 1183 O O . CYS A 1 151 ? -23.116 3.063 27.405 1.00 91.00 151 CYS A O 1
ATOM 1185 N N . ARG A 1 152 ? -23.325 5.082 26.410 1.00 93.88 152 ARG A N 1
ATOM 1186 C CA . ARG A 1 152 ? -24.574 4.734 25.711 1.00 93.88 152 ARG A CA 1
ATOM 1187 C C . ARG A 1 152 ? -24.326 3.653 24.656 1.00 93.88 152 ARG A C 1
ATOM 1189 O O . ARG A 1 152 ? -25.067 2.676 24.621 1.00 93.88 152 ARG A O 1
ATOM 1196 N N . PHE A 1 153 ? -23.231 3.776 23.902 1.00 95.19 153 PHE A N 1
ATOM 1197 C CA . PHE A 1 153 ? -22.878 2.893 22.777 1.00 95.19 153 PHE A CA 1
ATOM 1198 C C . PHE A 1 153 ? -21.791 1.858 23.081 1.00 95.19 153 PHE A C 1
ATOM 1200 O O . PHE A 1 153 ? -21.610 0.905 22.327 1.00 95.19 153 PHE A O 1
ATOM 1207 N N . ILE A 1 154 ? -21.060 2.029 24.181 1.00 96.25 154 ILE A N 1
ATOM 1208 C CA . ILE A 1 154 ? -19.958 1.148 24.576 1.00 96.25 154 ILE A CA 1
ATOM 1209 C C . ILE A 1 154 ? -20.325 0.439 25.880 1.00 96.25 154 ILE A C 1
ATOM 1211 O O . ILE A 1 154 ? -20.938 1.030 26.768 1.00 96.25 154 ILE A O 1
ATOM 1215 N N . ASP A 1 155 ? -19.949 -0.827 26.015 1.00 96.19 155 ASP A N 1
ATOM 1216 C CA . ASP A 1 155 ? -20.062 -1.569 27.265 1.00 96.19 155 ASP A CA 1
ATOM 1217 C C . ASP A 1 155 ? -19.058 -1.049 28.316 1.00 96.19 155 ASP A C 1
ATOM 1219 O O . ASP A 1 155 ? -17.927 -0.675 27.997 1.00 96.19 155 ASP A O 1
ATOM 1223 N N . GLN A 1 156 ? -19.436 -1.051 29.595 1.00 92.94 156 GLN A N 1
ATOM 1224 C CA . GLN A 1 156 ? -18.541 -0.642 30.687 1.00 92.94 156 GLN A CA 1
ATOM 1225 C C . GLN A 1 156 ? -17.295 -1.542 30.774 1.00 92.94 156 GLN A C 1
ATOM 1227 O O . GLN A 1 156 ? -16.196 -1.075 31.095 1.00 92.94 156 GLN A O 1
ATOM 1232 N N . THR A 1 157 ? -17.430 -2.822 30.416 1.00 94.88 157 THR A N 1
ATOM 1233 C CA . THR A 1 157 ? -16.317 -3.776 30.356 1.00 94.88 157 THR A CA 1
ATOM 1234 C C . THR A 1 157 ? -15.641 -3.810 28.988 1.00 94.88 157 THR A C 1
ATOM 1236 O O . THR A 1 157 ? -14.873 -4.734 28.724 1.00 94.88 157 THR A O 1
ATOM 1239 N N . CYS A 1 158 ? -15.913 -2.841 28.104 1.00 97.56 158 CYS A N 1
ATOM 1240 C CA . CYS A 1 158 ? -15.355 -2.853 26.759 1.00 97.56 158 CYS A CA 1
ATOM 1241 C C . CYS A 1 158 ? -13.825 -2.887 26.788 1.00 97.56 158 CYS A C 1
ATOM 1243 O O . CYS A 1 158 ? -13.190 -2.073 27.472 1.00 97.56 158 CYS A O 1
ATOM 1245 N N . GLY A 1 159 ? -13.261 -3.828 26.029 1.00 96.88 159 GLY A N 1
ATOM 1246 C CA . GLY A 1 159 ? -11.824 -3.985 25.829 1.00 96.88 159 GLY A CA 1
ATOM 1247 C C . GLY A 1 159 ? -11.290 -3.117 24.689 1.00 96.88 159 GLY A C 1
ATOM 1248 O O . GLY A 1 159 ? -12.049 -2.644 23.844 1.00 96.88 159 GLY A O 1
ATOM 1249 N N . LEU A 1 160 ? -9.969 -2.931 24.670 1.00 97.62 160 LEU A N 1
ATOM 1250 C CA . LEU A 1 160 ? -9.253 -2.187 23.635 1.00 97.62 160 LEU A CA 1
ATOM 1251 C C . LEU A 1 160 ? -7.999 -2.953 23.198 1.00 97.62 160 LEU A C 1
ATOM 1253 O O . LEU A 1 160 ? -7.139 -3.257 24.037 1.00 97.62 160 LEU A O 1
ATOM 1257 N N . THR A 1 161 ? -7.863 -3.183 21.895 1.00 96.50 161 THR A N 1
ATOM 1258 C CA . THR A 1 161 ? -6.674 -3.780 21.270 1.00 96.50 161 THR A CA 1
ATOM 1259 C C . THR A 1 161 ? -6.118 -2.829 20.219 1.00 96.50 161 THR A C 1
ATOM 1261 O O . THR A 1 161 ? -6.876 -2.180 19.508 1.00 96.50 161 THR A O 1
ATOM 1264 N N . ILE A 1 162 ? -4.792 -2.718 20.149 1.00 95.88 162 ILE A N 1
ATOM 1265 C CA . ILE A 1 162 ? -4.091 -1.956 19.114 1.00 95.88 162 ILE A CA 1
ATOM 1266 C C . ILE A 1 162 ? -3.386 -2.978 18.232 1.00 95.88 162 ILE A C 1
ATOM 1268 O O . ILE A 1 162 ? -2.686 -3.836 18.768 1.00 95.88 162 ILE A O 1
ATOM 1272 N N . GLU A 1 163 ? -3.577 -2.887 16.921 1.00 95.31 163 GLU A N 1
ATOM 1273 C CA . GLU A 1 163 ? -3.021 -3.827 15.948 1.00 95.31 163 GLU A CA 1
ATOM 1274 C C . GLU A 1 163 ? -2.274 -3.072 14.852 1.00 95.31 163 GLU A C 1
ATOM 1276 O O . GLU A 1 163 ? -2.774 -2.085 14.303 1.00 95.31 163 GLU A O 1
ATOM 1281 N N . GLY A 1 164 ? -1.070 -3.536 14.536 1.00 95.00 164 GLY A N 1
ATOM 1282 C CA . GLY A 1 164 ? -0.381 -3.213 13.302 1.00 95.00 164 GLY A CA 1
ATOM 1283 C C . GLY A 1 164 ? -0.671 -4.248 12.211 1.00 95.00 164 GLY A C 1
ATOM 1284 O O . GLY A 1 164 ? -1.494 -5.154 12.394 1.00 95.00 164 GLY A O 1
ATOM 1285 N N . PRO A 1 165 ? 0.032 -4.142 11.071 1.00 95.06 165 PRO A N 1
ATOM 1286 C CA . PRO A 1 165 ? -0.106 -5.085 9.965 1.00 95.06 165 PRO A CA 1
ATOM 1287 C C . PRO A 1 165 ? 0.245 -6.528 10.355 1.00 95.06 165 PRO A C 1
ATOM 1289 O O . PRO A 1 165 ? -0.435 -7.458 9.920 1.00 95.06 165 PRO A O 1
ATOM 1292 N N . ASP A 1 166 ? 1.240 -6.729 11.224 1.00 93.94 166 ASP A N 1
ATOM 1293 C CA . ASP A 1 166 ? 1.623 -8.061 11.699 1.00 93.94 166 ASP A CA 1
ATOM 1294 C C . ASP A 1 166 ? 0.526 -8.676 12.575 1.00 93.94 166 ASP A C 1
ATOM 1296 O O . ASP A 1 166 ? 0.138 -9.826 12.374 1.00 93.94 166 ASP A O 1
ATOM 1300 N N . GLU A 1 167 ? -0.013 -7.931 13.543 1.00 94.81 167 GLU A N 1
ATOM 1301 C CA . GLU A 1 167 ? -1.031 -8.454 14.454 1.00 94.81 167 GLU A CA 1
ATOM 1302 C C . GLU A 1 167 ? -2.316 -8.836 13.712 1.00 94.81 167 GLU A C 1
ATOM 1304 O O . GLU A 1 167 ? -2.842 -9.932 13.921 1.00 94.81 167 GLU A O 1
ATOM 1309 N N . ILE A 1 168 ? -2.800 -7.975 12.808 1.00 95.56 168 ILE A N 1
ATOM 1310 C CA . ILE A 1 168 ? -4.056 -8.242 12.100 1.00 95.56 168 ILE A CA 1
ATOM 1311 C C . ILE A 1 168 ? -3.927 -9.389 11.091 1.00 95.56 168 ILE A C 1
ATOM 1313 O O . ILE A 1 168 ? -4.837 -10.212 10.997 1.00 95.56 168 ILE A O 1
ATOM 1317 N N . THR A 1 169 ? -2.801 -9.491 10.376 1.00 94.94 169 THR A N 1
ATOM 1318 C CA . THR A 1 169 ? -2.573 -10.585 9.412 1.00 94.94 169 THR A CA 1
ATOM 1319 C C . THR A 1 169 ? -2.308 -11.926 10.091 1.00 94.94 169 THR A C 1
ATOM 1321 O O . THR A 1 169 ? -2.584 -12.962 9.498 1.00 94.94 169 THR A O 1
ATOM 1324 N N . ASN A 1 170 ? -1.828 -11.931 11.339 1.00 93.38 170 ASN A N 1
ATOM 1325 C CA . ASN A 1 170 ? -1.729 -13.151 12.142 1.00 93.38 170 ASN A CA 1
ATOM 1326 C C . ASN A 1 170 ? -3.070 -13.559 12.767 1.00 93.38 170 ASN A C 1
ATOM 1328 O O . ASN A 1 170 ? -3.319 -14.748 12.962 1.00 93.38 170 ASN A O 1
ATOM 1332 N N . ARG A 1 171 ? -3.927 -12.592 13.117 1.00 94.88 171 ARG A N 1
ATOM 1333 C CA . ARG A 1 171 ? -5.231 -12.867 13.738 1.00 94.88 171 ARG A CA 1
ATOM 1334 C C . ARG A 1 171 ? -6.284 -13.316 12.726 1.00 94.88 171 ARG A C 1
ATOM 1336 O O . ARG A 1 171 ? -7.155 -14.110 13.079 1.00 94.88 171 ARG A O 1
ATOM 1343 N N . LEU A 1 172 ? -6.247 -12.777 11.511 1.00 95.50 172 LEU A N 1
ATOM 1344 C CA . LEU A 1 172 ? -7.239 -13.027 10.469 1.00 95.50 172 LEU A CA 1
ATOM 1345 C C . LEU A 1 172 ? -6.686 -13.936 9.374 1.00 95.50 172 LEU A C 1
ATOM 1347 O O . LEU A 1 172 ? -5.510 -13.870 9.027 1.00 95.50 172 LEU A O 1
ATOM 1351 N N . ALA A 1 173 ? -7.553 -14.753 8.779 1.00 94.62 173 ALA A N 1
ATOM 1352 C CA . ALA A 1 173 ? -7.200 -15.498 7.583 1.00 94.62 173 ALA A CA 1
ATOM 1353 C C . ALA A 1 173 ? -6.974 -14.521 6.422 1.00 94.62 173 ALA A C 1
ATOM 1355 O O . ALA A 1 173 ? -7.804 -13.645 6.159 1.00 94.62 173 ALA A O 1
ATOM 1356 N N . VAL A 1 174 ? -5.857 -14.693 5.716 1.00 94.50 174 VAL A N 1
ATOM 1357 C CA . VAL A 1 174 ? -5.489 -13.889 4.548 1.00 94.50 174 VAL A CA 1
ATOM 1358 C C . VAL A 1 174 ? -5.727 -14.715 3.280 1.00 94.50 174 VAL A C 1
ATOM 1360 O O . VAL A 1 174 ? -4.899 -15.564 2.943 1.00 94.50 174 VAL A O 1
ATOM 1363 N N . PRO A 1 175 ? -6.861 -14.528 2.581 1.00 92.50 175 PRO A N 1
ATOM 1364 C CA . PRO A 1 175 ? -7.153 -15.305 1.387 1.00 92.50 175 PRO A CA 1
ATOM 1365 C C . PRO A 1 175 ? -6.311 -14.840 0.180 1.00 92.50 175 PRO A C 1
ATOM 1367 O O . PRO A 1 175 ? -5.845 -13.695 0.144 1.00 92.50 175 PRO A O 1
ATOM 1370 N N . PRO A 1 176 ? -6.104 -15.705 -0.834 1.00 90.69 176 PRO A N 1
ATOM 1371 C CA . PRO A 1 176 ? -5.227 -15.398 -1.968 1.00 90.69 176 PRO A CA 1
ATOM 1372 C C . PRO A 1 176 ? -5.628 -14.158 -2.781 1.00 90.69 176 PRO A C 1
ATOM 1374 O O . PRO A 1 176 ? -4.766 -13.443 -3.287 1.00 90.69 176 PRO A O 1
ATOM 1377 N N . ASP A 1 177 ? -6.925 -13.885 -2.901 1.00 91.25 177 ASP A N 1
ATOM 1378 C CA . ASP A 1 177 ? -7.462 -12.730 -3.627 1.00 91.25 177 ASP A CA 1
ATOM 1379 C C . ASP A 1 177 ? -7.180 -11.404 -2.901 1.00 91.25 177 ASP A C 1
ATOM 1381 O O . ASP A 1 177 ? -6.833 -10.404 -3.535 1.00 91.25 177 ASP A O 1
ATOM 1385 N N . PHE A 1 178 ? -7.246 -11.405 -1.565 1.00 93.50 178 PHE A N 1
ATOM 1386 C CA . PHE A 1 178 ? -6.792 -10.277 -0.757 1.00 93.50 178 PHE A CA 1
ATOM 1387 C C . PHE A 1 178 ? -5.305 -10.023 -0.983 1.00 93.50 178 PHE A C 1
ATOM 1389 O O . PHE A 1 178 ? -4.911 -8.881 -1.205 1.00 93.50 178 PHE A O 1
ATOM 1396 N N . HIS A 1 179 ? -4.493 -11.084 -0.997 1.00 90.50 179 HIS A N 1
ATOM 1397 C CA . HIS A 1 179 ? -3.064 -10.944 -1.242 1.00 90.50 179 HIS A CA 1
ATOM 1398 C C . HIS A 1 179 ? -2.758 -10.318 -2.611 1.00 90.50 179 HIS A C 1
ATOM 1400 O O . HIS A 1 179 ? -1.952 -9.395 -2.696 1.00 90.50 179 HIS A O 1
ATOM 1406 N N . ALA A 1 180 ? -3.424 -10.780 -3.673 1.00 88.88 180 ALA A N 1
ATOM 1407 C CA . ALA A 1 180 ? -3.266 -10.198 -5.006 1.00 88.88 180 ALA A CA 1
ATOM 1408 C C . ALA A 1 180 ? -3.664 -8.710 -5.035 1.00 88.88 180 ALA A C 1
ATOM 1410 O O . ALA A 1 180 ? -2.979 -7.895 -5.652 1.00 88.88 180 ALA A O 1
ATOM 1411 N N . THR A 1 181 ? -4.731 -8.346 -4.318 1.00 91.25 181 THR A N 1
ATOM 1412 C CA . THR A 1 181 ? -5.215 -6.961 -4.228 1.00 91.25 181 THR A CA 1
ATOM 1413 C C . THR A 1 181 ? -4.205 -6.049 -3.528 1.00 91.25 181 THR A C 1
ATOM 1415 O O . THR A 1 181 ? -3.869 -4.989 -4.055 1.00 91.25 181 THR A O 1
ATOM 1418 N N . ILE A 1 182 ? -3.679 -6.456 -2.364 1.00 93.50 182 ILE A N 1
ATOM 1419 C CA . ILE A 1 182 ? -2.691 -5.643 -1.632 1.00 93.50 182 ILE A CA 1
ATOM 1420 C C . ILE A 1 182 ? -1.337 -5.589 -2.342 1.00 93.50 182 ILE A C 1
ATOM 1422 O O . ILE A 1 182 ? -0.641 -4.586 -2.228 1.00 93.50 182 ILE A O 1
ATOM 1426 N N . GLU A 1 183 ? -0.959 -6.641 -3.075 1.00 90.69 183 GLU A N 1
ATOM 1427 C CA . GLU A 1 183 ? 0.252 -6.654 -3.900 1.00 90.69 183 GLU A CA 1
ATOM 1428 C C . GLU A 1 183 ? 0.175 -5.594 -4.986 1.00 90.69 183 GLU A C 1
ATOM 1430 O O . GLU A 1 183 ? 1.072 -4.758 -5.083 1.00 90.69 183 GLU A O 1
ATOM 1435 N N . LEU A 1 184 ? -0.924 -5.582 -5.743 1.00 90.81 184 LEU A N 1
ATOM 1436 C CA . LEU A 1 184 ? -1.132 -4.589 -6.785 1.00 90.81 184 LEU A CA 1
ATOM 1437 C C . LEU A 1 184 ? -1.170 -3.172 -6.200 1.00 90.81 184 LEU A C 1
ATOM 1439 O O . LEU A 1 184 ? -0.476 -2.295 -6.704 1.00 90.81 184 LEU A O 1
ATOM 1443 N N . ALA A 1 185 ? -1.918 -2.949 -5.115 1.00 92.81 185 ALA A N 1
ATOM 1444 C CA . ALA A 1 185 ? -2.010 -1.631 -4.486 1.00 92.81 185 ALA A CA 1
ATOM 1445 C C . ALA A 1 185 ? -0.643 -1.118 -3.993 1.00 92.81 185 ALA A C 1
ATOM 1447 O O . ALA A 1 185 ? -0.266 0.018 -4.281 1.00 92.81 185 ALA A O 1
ATOM 1448 N N . ALA A 1 186 ? 0.134 -1.963 -3.307 1.00 92.19 186 ALA A N 1
ATOM 1449 C CA . ALA A 1 186 ? 1.462 -1.593 -2.820 1.00 92.19 186 ALA A CA 1
ATOM 1450 C C . ALA A 1 186 ? 2.438 -1.298 -3.971 1.00 92.19 186 ALA A C 1
ATOM 1452 O O . ALA A 1 186 ? 3.216 -0.344 -3.896 1.00 92.19 186 ALA A O 1
ATOM 1453 N N . LEU A 1 187 ? 2.379 -2.088 -5.046 1.00 91.44 187 LEU A N 1
ATOM 1454 C CA . LEU A 1 187 ? 3.205 -1.885 -6.231 1.00 91.44 187 LEU A CA 1
ATOM 1455 C C . LEU A 1 187 ? 2.853 -0.577 -6.950 1.00 91.44 187 LEU A C 1
ATOM 1457 O O . LEU A 1 187 ? 3.749 0.213 -7.239 1.00 91.44 187 LEU A O 1
ATOM 1461 N N . LEU A 1 188 ? 1.565 -0.313 -7.190 1.00 91.38 188 LEU A N 1
ATOM 1462 C CA . LEU A 1 188 ? 1.102 0.925 -7.827 1.00 91.38 188 LEU A CA 1
ATOM 1463 C C . LEU A 1 188 ? 1.525 2.159 -7.036 1.00 91.38 188 LEU A C 1
ATOM 1465 O O . LEU A 1 188 ? 2.007 3.132 -7.613 1.00 91.38 188 LEU A O 1
ATOM 1469 N N . LYS A 1 189 ? 1.428 2.095 -5.708 1.00 89.62 189 LYS A N 1
ATOM 1470 C CA . LYS A 1 189 ? 1.874 3.181 -4.840 1.00 89.62 189 LYS A CA 1
ATOM 1471 C C . LYS A 1 189 ? 3.373 3.463 -4.964 1.00 89.62 189 LYS A C 1
ATOM 1473 O O . LYS A 1 189 ? 3.776 4.623 -5.019 1.00 89.62 189 LYS A O 1
ATOM 1478 N N . LEU A 1 190 ? 4.205 2.422 -5.037 1.00 88.44 190 LEU A N 1
ATOM 1479 C CA . LEU A 1 190 ? 5.646 2.585 -5.256 1.00 88.44 190 LEU A CA 1
ATOM 1480 C C . LEU A 1 190 ? 5.966 3.134 -6.650 1.00 88.44 190 LEU A C 1
ATOM 1482 O O . LEU A 1 190 ? 6.884 3.941 -6.786 1.00 88.44 190 LEU A O 1
ATOM 1486 N N . LEU A 1 191 ? 5.211 2.729 -7.673 1.00 88.06 191 LEU A N 1
ATOM 1487 C CA . LEU A 1 191 ? 5.367 3.235 -9.038 1.00 88.06 191 LEU A CA 1
ATOM 1488 C C . LEU A 1 191 ? 4.955 4.709 -9.164 1.00 88.06 191 LEU A C 1
ATOM 1490 O O . LEU A 1 191 ? 5.602 5.455 -9.896 1.00 88.06 191 LEU A O 1
ATOM 1494 N N . ALA A 1 192 ? 3.929 5.137 -8.426 1.00 86.25 192 ALA A N 1
ATOM 1495 C CA . ALA A 1 192 ? 3.467 6.523 -8.388 1.00 86.25 192 ALA A CA 1
ATOM 1496 C C . ALA A 1 192 ? 4.378 7.452 -7.564 1.00 86.25 192 ALA A C 1
ATOM 1498 O O . ALA A 1 192 ? 4.302 8.676 -7.702 1.00 86.25 192 ALA A O 1
ATOM 1499 N N . ALA A 1 193 ? 5.236 6.900 -6.699 1.00 82.38 193 ALA A N 1
ATOM 1500 C CA . ALA A 1 193 ? 6.133 7.699 -5.878 1.00 82.38 193 ALA A CA 1
ATOM 1501 C C . ALA A 1 193 ? 7.154 8.450 -6.757 1.00 82.38 193 ALA A C 1
ATOM 1503 O O . ALA A 1 193 ? 7.758 7.846 -7.654 1.00 82.38 193 ALA A O 1
ATOM 1504 N N . PRO A 1 194 ? 7.400 9.748 -6.494 1.00 73.06 194 PRO A N 1
ATOM 1505 C CA . PRO A 1 194 ? 8.350 10.530 -7.271 1.00 73.06 194 PRO A CA 1
ATOM 1506 C C . PRO A 1 194 ? 9.744 9.905 -7.219 1.00 73.06 194 PRO A C 1
ATOM 1508 O O . PRO A 1 194 ? 10.169 9.387 -6.185 1.00 73.06 194 PRO A O 1
ATOM 1511 N N . SER A 1 195 ? 10.428 9.971 -8.357 1.00 66.94 195 SER A N 1
ATOM 1512 C CA . SER A 1 195 ? 11.826 9.579 -8.500 1.00 66.94 195 SER A CA 1
ATOM 1513 C C . SER A 1 195 ? 12.693 10.502 -7.625 1.00 66.94 195 SER A C 1
ATOM 1515 O O . SER A 1 195 ? 12.655 11.726 -7.776 1.00 66.94 195 SER A O 1
ATOM 1517 N N . ALA A 1 196 ? 13.387 9.935 -6.641 1.00 62.22 196 ALA A N 1
ATOM 1518 C CA . ALA A 1 196 ? 14.434 10.582 -5.867 1.00 62.22 196 ALA A CA 1
ATOM 1519 C C . ALA A 1 196 ? 15.636 10.930 -6.763 1.00 62.22 196 ALA A C 1
ATOM 1521 O O . ALA A 1 196 ? 15.735 10.510 -7.913 1.00 62.22 196 ALA A O 1
ATOM 1522 N N . ALA A 1 197 ? 16.561 11.745 -6.245 1.00 56.47 197 ALA A N 1
ATOM 1523 C CA . ALA A 1 197 ? 17.763 12.093 -6.995 1.00 56.47 197 ALA A CA 1
ATOM 1524 C C . ALA A 1 197 ? 18.506 10.807 -7.411 1.00 56.47 197 ALA A C 1
ATOM 1526 O O . ALA A 1 197 ? 18.721 9.938 -6.563 1.00 56.47 197 ALA A O 1
ATOM 1527 N N . PRO A 1 198 ? 18.875 10.672 -8.693 1.00 55.12 198 PRO A N 1
ATOM 1528 C CA . PRO A 1 198 ? 19.358 9.413 -9.227 1.00 55.12 198 PRO A CA 1
ATOM 1529 C C . PRO A 1 198 ? 20.669 8.990 -8.566 1.00 55.12 198 PRO A C 1
ATOM 1531 O O . PRO A 1 198 ? 21.569 9.810 -8.361 1.00 55.12 198 PRO A O 1
ATOM 1534 N N . SER A 1 199 ? 20.803 7.693 -8.295 1.00 58.66 199 SER A N 1
ATOM 1535 C CA . SER A 1 199 ? 22.118 7.080 -8.140 1.00 58.66 199 SER A CA 1
ATOM 1536 C C . SER A 1 199 ? 22.875 7.219 -9.466 1.00 58.66 199 SER A C 1
ATOM 1538 O O . SER A 1 199 ? 22.294 7.100 -10.547 1.00 58.66 199 SER A O 1
ATOM 1540 N N . THR A 1 200 ? 24.169 7.548 -9.413 1.00 59.19 200 THR A N 1
ATOM 1541 C CA . THR A 1 200 ? 24.990 7.646 -10.627 1.00 59.19 200 THR A CA 1
ATOM 1542 C C . THR A 1 200 ? 24.955 6.293 -11.346 1.00 59.19 200 THR A C 1
ATOM 1544 O O . THR A 1 200 ? 25.225 5.277 -10.700 1.00 59.19 200 THR A O 1
ATOM 1547 N N . PRO A 1 201 ? 24.620 6.240 -12.647 1.00 60.34 201 PRO A N 1
ATOM 1548 C CA . PRO A 1 201 ? 24.528 4.974 -13.356 1.00 60.34 201 PRO A CA 1
ATOM 1549 C C . PRO A 1 201 ? 25.902 4.287 -13.380 1.00 60.34 201 PRO A C 1
ATOM 1551 O O . PRO A 1 201 ? 26.932 4.971 -13.441 1.00 60.34 201 PRO A O 1
ATOM 1554 N N . PRO A 1 202 ? 25.945 2.947 -13.324 1.00 63.03 202 PRO A N 1
ATOM 1555 C CA . PRO A 1 202 ? 27.194 2.213 -13.440 1.00 63.03 202 PRO A CA 1
ATOM 1556 C C . PRO A 1 202 ? 27.749 2.392 -14.861 1.00 63.03 202 PRO A C 1
ATOM 1558 O O . PRO A 1 202 ? 27.083 2.049 -15.828 1.00 63.03 202 PRO A O 1
ATOM 1561 N N . GLU A 1 203 ? 28.951 2.968 -14.958 1.00 69.88 203 GLU A N 1
ATOM 1562 C CA . GLU A 1 203 ? 29.773 3.125 -16.172 1.00 69.88 203 GLU A CA 1
ATOM 1563 C C . GLU A 1 203 ? 29.038 3.630 -17.439 1.00 69.88 203 GLU A C 1
ATOM 1565 O O . GLU A 1 203 ? 28.528 2.873 -18.261 1.00 69.88 203 GLU A O 1
ATOM 1570 N N . LEU A 1 204 ? 29.057 4.951 -17.654 1.00 78.12 204 LEU A N 1
ATOM 1571 C CA . LEU A 1 204 ? 28.383 5.616 -18.782 1.00 78.12 204 LEU A CA 1
ATOM 1572 C C . LEU A 1 204 ? 29.054 5.429 -20.151 1.00 78.12 204 LEU A C 1
ATOM 1574 O O . LEU A 1 204 ? 28.431 5.714 -21.176 1.00 78.12 204 LEU A O 1
ATOM 1578 N N . THR A 1 205 ? 30.296 4.947 -20.182 1.00 80.00 205 THR A N 1
ATOM 1579 C CA . THR A 1 205 ? 31.161 4.954 -21.368 1.00 80.00 205 THR A CA 1
ATOM 1580 C C . THR A 1 205 ? 30.503 4.305 -22.587 1.00 80.00 205 THR A C 1
ATOM 1582 O O . THR A 1 205 ? 30.546 4.843 -23.692 1.00 80.00 205 THR A O 1
ATOM 1585 N N . ALA A 1 206 ? 29.861 3.149 -22.406 1.00 78.38 206 ALA A N 1
ATOM 1586 C CA . ALA A 1 206 ? 29.266 2.413 -23.519 1.00 78.38 206 ALA A CA 1
ATOM 1587 C C . ALA A 1 206 ? 27.984 3.075 -24.052 1.00 78.38 206 ALA A C 1
ATOM 1589 O O . ALA A 1 206 ? 27.713 3.031 -25.253 1.00 78.38 206 ALA A O 1
ATOM 1590 N N . PHE A 1 207 ? 27.215 3.719 -23.175 1.00 85.31 207 PHE A N 1
ATOM 1591 C CA . PHE A 1 207 ? 26.037 4.490 -23.554 1.00 85.31 207 PHE A CA 1
ATOM 1592 C C . PHE A 1 207 ? 26.425 5.770 -24.307 1.00 85.31 207 PHE A C 1
ATOM 1594 O O . PHE A 1 207 ? 25.861 6.056 -25.363 1.00 85.31 207 PHE A O 1
ATOM 1601 N N . GLU A 1 208 ? 27.432 6.497 -23.817 1.00 87.31 208 GLU A N 1
ATOM 1602 C CA . GLU A 1 208 ? 27.978 7.696 -24.469 1.00 87.31 208 GLU A CA 1
ATOM 1603 C C . GLU A 1 208 ? 28.469 7.392 -25.882 1.00 87.31 208 GLU A C 1
ATOM 1605 O O . GLU A 1 208 ? 28.051 8.053 -26.829 1.00 87.31 208 GLU A O 1
ATOM 1610 N N . GLN A 1 209 ? 29.221 6.303 -26.054 1.00 86.25 209 GLN A N 1
ATOM 1611 C CA . GLN A 1 209 ? 29.666 5.856 -27.374 1.00 86.25 209 GLN A CA 1
ATOM 1612 C C . GLN A 1 209 ? 28.502 5.590 -28.342 1.00 86.25 209 GLN A C 1
ATOM 1614 O O . GLN A 1 209 ? 28.611 5.889 -29.529 1.00 86.25 209 GLN A O 1
ATOM 1619 N N . LYS A 1 210 ? 27.373 5.041 -27.874 1.00 85.56 210 LYS A N 1
ATOM 1620 C CA . LYS A 1 210 ? 26.189 4.837 -28.730 1.00 85.56 210 LYS A CA 1
ATOM 1621 C C . LYS A 1 210 ? 25.546 6.155 -29.135 1.00 85.56 210 LYS A C 1
ATOM 1623 O O . LYS A 1 210 ? 25.167 6.312 -30.297 1.00 85.56 210 LYS A O 1
ATOM 1628 N N . MET A 1 211 ? 25.431 7.089 -28.194 1.00 88.31 211 MET A N 1
ATOM 1629 C CA . MET A 1 211 ? 24.899 8.421 -28.477 1.00 88.31 211 MET A CA 1
ATOM 1630 C C . MET A 1 211 ? 25.802 9.178 -29.454 1.00 88.31 211 MET A C 1
ATOM 1632 O O . MET A 1 211 ? 25.286 9.803 -30.379 1.00 88.31 211 MET A O 1
ATOM 1636 N N . ASP A 1 212 ? 27.122 9.032 -29.340 1.00 89.25 212 ASP A N 1
ATOM 1637 C CA . ASP A 1 212 ? 28.089 9.612 -30.275 1.00 89.25 212 ASP A CA 1
ATOM 1638 C C . ASP A 1 212 ? 27.942 9.037 -31.687 1.00 89.25 212 ASP A C 1
ATOM 1640 O O . ASP A 1 212 ? 27.892 9.795 -32.658 1.00 89.25 212 ASP A O 1
ATOM 1644 N N . VAL A 1 213 ? 27.804 7.713 -31.828 1.00 87.38 213 VAL A N 1
ATOM 1645 C CA . VAL A 1 213 ? 27.577 7.070 -33.137 1.00 87.38 213 VAL A CA 1
ATOM 1646 C C . VAL A 1 213 ? 26.277 7.572 -33.778 1.00 87.38 213 VAL A C 1
ATOM 1648 O O . VAL A 1 213 ? 26.250 7.889 -34.972 1.00 87.38 213 VAL A O 1
ATOM 1651 N N . LEU A 1 214 ? 25.200 7.712 -32.999 1.00 86.44 214 LEU A N 1
ATOM 1652 C CA . LEU A 1 214 ? 23.949 8.300 -33.486 1.00 86.44 214 LEU A CA 1
ATOM 1653 C C . LEU A 1 214 ? 24.127 9.774 -33.873 1.00 86.44 214 LEU A C 1
ATOM 1655 O O . LEU A 1 214 ? 23.622 10.202 -34.913 1.00 86.44 214 LEU A O 1
ATOM 1659 N N . ALA A 1 215 ? 24.849 10.554 -33.066 1.00 90.25 215 ALA A N 1
ATOM 1660 C CA . ALA A 1 215 ? 25.085 11.975 -33.303 1.00 90.25 215 ALA A CA 1
ATOM 1661 C C . ALA A 1 215 ? 25.923 12.219 -34.564 1.00 90.25 215 ALA A C 1
ATOM 1663 O O . ALA A 1 215 ? 25.621 13.145 -35.317 1.00 90.25 215 ALA A O 1
ATOM 1664 N N . GLN A 1 216 ? 26.916 11.368 -34.836 1.00 90.31 216 GLN A N 1
ATOM 1665 C CA . GLN A 1 216 ? 27.705 11.404 -36.070 1.00 90.31 216 GLN A CA 1
ATOM 1666 C C . GLN A 1 216 ? 26.843 11.136 -37.307 1.00 90.31 216 GLN A C 1
ATOM 1668 O O . GLN A 1 216 ? 27.043 11.764 -38.345 1.00 90.31 216 GLN A O 1
ATOM 1673 N N . LYS A 1 217 ? 25.860 10.234 -37.200 1.00 87.50 217 LYS A N 1
ATOM 1674 C CA . LYS A 1 217 ? 25.021 9.829 -38.334 1.00 87.50 217 LYS A CA 1
ATOM 1675 C C . LYS A 1 217 ? 23.838 10.760 -38.600 1.00 87.50 217 LYS A C 1
ATOM 1677 O O . LYS A 1 217 ? 23.527 11.043 -39.754 1.00 87.50 217 LYS A O 1
ATOM 1682 N N . PHE A 1 218 ? 23.165 11.225 -37.550 1.00 88.19 218 PHE A N 1
ATOM 1683 C CA . PHE A 1 218 ? 21.906 11.976 -37.654 1.00 88.19 218 PHE A CA 1
ATOM 1684 C C . PHE A 1 218 ? 22.019 13.443 -37.215 1.00 88.19 218 PHE A C 1
ATOM 1686 O O . PHE A 1 218 ? 21.073 14.210 -37.410 1.00 88.19 218 PHE A O 1
ATOM 1693 N N . GLY A 1 219 ? 23.162 13.847 -36.657 1.00 91.19 219 GLY A N 1
ATOM 1694 C CA . GLY A 1 219 ? 23.439 15.194 -36.163 1.00 91.19 219 GLY A CA 1
ATOM 1695 C C . GLY A 1 219 ? 23.147 15.361 -34.668 1.00 91.19 219 GLY A C 1
ATOM 1696 O O . GLY A 1 219 ? 22.051 15.064 -34.190 1.00 91.19 219 GLY A O 1
ATOM 1697 N N . ALA A 1 220 ? 24.109 15.924 -33.931 1.00 92.12 220 ALA A N 1
ATOM 1698 C CA . ALA A 1 220 ? 24.056 16.079 -32.472 1.00 92.12 220 ALA A CA 1
ATOM 1699 C C . ALA A 1 220 ? 22.801 16.810 -31.957 1.00 92.12 220 ALA A C 1
ATOM 1701 O O . ALA A 1 220 ? 22.203 16.390 -30.970 1.00 92.12 220 ALA A O 1
ATOM 1702 N N . ALA A 1 221 ? 22.343 17.856 -32.656 1.00 92.81 221 ALA A N 1
ATOM 1703 C CA . ALA A 1 221 ? 21.153 18.614 -32.258 1.00 92.81 221 ALA A CA 1
ATOM 1704 C C . ALA A 1 221 ? 19.866 17.767 -32.254 1.00 92.81 221 ALA A C 1
ATOM 1706 O O . ALA A 1 221 ? 18.967 18.021 -31.456 1.00 92.81 221 ALA A O 1
ATOM 1707 N N . ARG A 1 222 ? 19.773 16.751 -33.126 1.00 88.88 222 ARG A N 1
ATOM 1708 C CA . ARG A 1 222 ? 18.620 15.837 -33.181 1.00 88.88 222 ARG A CA 1
ATOM 1709 C C . ARG A 1 222 ? 18.699 14.737 -32.127 1.00 88.88 222 ARG A C 1
ATOM 1711 O O . ARG A 1 222 ? 17.663 14.278 -31.661 1.00 88.88 222 ARG A O 1
ATOM 1718 N N . ILE A 1 223 ? 19.912 14.325 -31.761 1.00 89.50 223 ILE A N 1
ATOM 1719 C CA . ILE A 1 223 ? 20.148 13.237 -30.805 1.00 89.50 223 ILE A CA 1
ATOM 1720 C C . ILE A 1 223 ? 20.126 13.725 -29.358 1.00 89.50 223 ILE A C 1
ATOM 1722 O O . ILE A 1 223 ? 19.656 12.995 -28.495 1.00 89.50 223 ILE A O 1
ATOM 1726 N N . SER A 1 224 ? 20.537 14.965 -29.083 1.00 91.88 224 SER A N 1
ATOM 1727 C CA . SER A 1 224 ? 20.602 15.504 -27.717 1.00 91.88 224 SER A CA 1
ATOM 1728 C C . SER A 1 224 ? 19.290 15.366 -26.911 1.00 91.88 224 SER A C 1
ATOM 1730 O O . SER A 1 224 ? 19.360 14.932 -25.760 1.00 91.88 224 SER A O 1
ATOM 1732 N N . PRO A 1 225 ? 18.087 15.626 -27.468 1.00 90.00 225 PRO A N 1
ATOM 1733 C CA . PRO A 1 225 ? 16.836 15.377 -26.745 1.00 90.00 225 PRO A CA 1
ATOM 1734 C C . PRO A 1 225 ? 16.559 13.890 -26.469 1.00 90.00 225 PRO A C 1
ATOM 1736 O O . PRO A 1 225 ? 15.979 13.558 -25.436 1.00 90.00 225 PRO A O 1
ATOM 1739 N N . ILE A 1 226 ? 16.966 12.997 -27.379 1.00 88.50 226 ILE A N 1
ATOM 1740 C CA . ILE A 1 226 ? 16.801 11.540 -27.239 1.00 88.50 226 ILE A CA 1
ATOM 1741 C C . ILE A 1 226 ? 17.738 11.017 -26.148 1.00 88.50 226 ILE A C 1
ATOM 1743 O O . ILE A 1 226 ? 17.297 10.277 -25.274 1.00 88.50 226 ILE A O 1
ATOM 1747 N N . ASP A 1 227 ? 18.999 11.452 -26.167 1.00 89.56 227 ASP A N 1
ATOM 1748 C CA . ASP A 1 227 ? 20.001 11.164 -25.137 1.00 89.56 227 ASP A CA 1
ATOM 1749 C C . ASP A 1 227 ? 19.483 11.556 -23.744 1.00 89.56 227 ASP A C 1
ATOM 1751 O O . ASP A 1 227 ? 19.377 10.715 -22.847 1.00 89.56 227 ASP A O 1
ATOM 1755 N N . ALA A 1 228 ? 19.042 12.808 -23.587 1.00 89.62 228 ALA A N 1
ATOM 1756 C CA . ALA A 1 228 ? 18.505 13.304 -22.323 1.00 89.62 228 ALA A CA 1
ATOM 1757 C C . ALA A 1 228 ? 17.292 12.492 -21.829 1.00 89.62 228 ALA A C 1
ATOM 1759 O O . ALA A 1 228 ? 17.200 12.182 -20.638 1.00 89.62 228 ALA A O 1
ATOM 1760 N N . ALA A 1 229 ? 16.375 12.124 -22.730 1.00 89.81 229 ALA A N 1
ATOM 1761 C CA . ALA A 1 229 ? 15.210 11.312 -2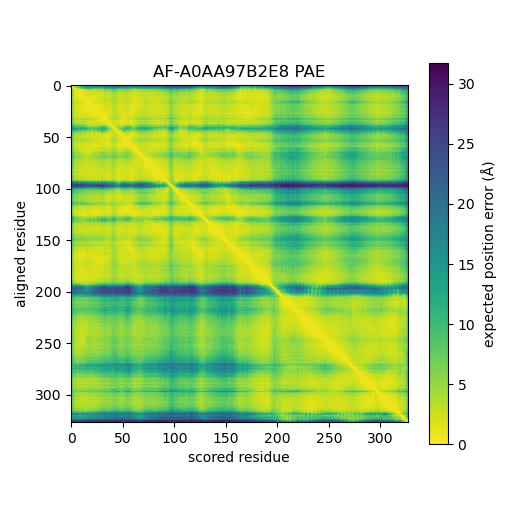2.389 1.00 89.81 229 ALA A CA 1
ATOM 1762 C C . ALA A 1 229 ? 15.604 9.889 -21.959 1.00 89.81 229 ALA A C 1
ATOM 1764 O O . ALA A 1 229 ? 15.160 9.428 -20.910 1.00 89.81 229 ALA A O 1
ATOM 1765 N N . LEU A 1 230 ? 16.476 9.212 -22.712 1.00 89.00 230 LEU A N 1
ATOM 1766 C CA . LEU A 1 230 ? 16.930 7.856 -22.391 1.00 89.00 230 LEU A CA 1
ATOM 1767 C C . LEU A 1 230 ? 17.693 7.805 -21.065 1.00 89.00 230 LEU A C 1
ATOM 1769 O O . LEU A 1 230 ? 17.429 6.923 -20.252 1.00 89.00 230 LEU A O 1
ATOM 1773 N N . ARG A 1 231 ? 18.587 8.765 -20.796 1.00 87.75 231 ARG A N 1
ATOM 1774 C CA . ARG A 1 231 ? 19.283 8.833 -19.499 1.00 87.75 231 ARG A CA 1
ATOM 1775 C C . ARG A 1 231 ? 18.305 8.991 -18.348 1.00 87.75 231 ARG A C 1
ATOM 1777 O O . ARG A 1 231 ? 18.438 8.305 -17.340 1.00 87.75 231 ARG A O 1
ATOM 1784 N N . LYS A 1 232 ? 17.313 9.871 -18.502 1.00 88.81 232 LYS A N 1
ATOM 1785 C CA . LYS A 1 232 ? 16.280 10.082 -17.487 1.00 88.81 232 LYS A CA 1
ATOM 1786 C C . LYS A 1 232 ? 15.510 8.790 -17.193 1.00 88.81 232 LYS A C 1
ATOM 1788 O O . LYS A 1 232 ? 15.344 8.447 -16.028 1.00 88.81 232 LYS A O 1
ATOM 1793 N N . GLU A 1 233 ? 15.071 8.073 -18.225 1.00 90.56 233 GLU A N 1
ATOM 1794 C CA . GLU A 1 233 ? 14.316 6.823 -18.060 1.00 90.56 233 GLU A CA 1
ATOM 1795 C C . GLU A 1 233 ? 15.181 5.681 -17.501 1.00 90.56 233 GLU A C 1
ATOM 1797 O O . GLU A 1 233 ? 14.719 4.913 -16.659 1.00 90.56 233 GLU A O 1
ATOM 1802 N N . TRP A 1 234 ? 16.454 5.583 -17.898 1.00 88.44 234 TRP A N 1
ATOM 1803 C CA . TRP A 1 234 ? 17.378 4.597 -17.327 1.00 88.44 234 TRP A CA 1
ATOM 1804 C C . TRP A 1 234 ? 17.605 4.845 -15.833 1.00 88.44 234 TRP A C 1
ATOM 1806 O O . TRP A 1 234 ? 17.510 3.922 -15.025 1.00 88.44 234 TRP A O 1
ATOM 1816 N N . LEU A 1 235 ? 17.839 6.096 -15.445 1.00 86.56 235 LEU A N 1
ATOM 1817 C CA . LEU A 1 235 ? 17.996 6.473 -14.043 1.00 86.56 235 LEU A CA 1
ATOM 1818 C C . LEU A 1 235 ? 16.741 6.163 -13.219 1.00 86.56 235 LEU A C 1
ATOM 1820 O O . LEU A 1 235 ? 16.847 5.603 -12.127 1.00 86.56 235 LEU A O 1
ATOM 1824 N N . ALA A 1 236 ? 15.559 6.444 -13.773 1.00 87.88 236 ALA A N 1
ATOM 1825 C CA . ALA A 1 236 ? 14.292 6.067 -13.157 1.00 87.88 236 ALA A CA 1
ATOM 1826 C C . ALA A 1 236 ? 14.157 4.540 -12.993 1.00 87.88 236 ALA A C 1
ATOM 1828 O O . ALA A 1 236 ? 13.631 4.085 -11.977 1.00 87.88 236 ALA A O 1
ATOM 1829 N N . HIS A 1 237 ? 14.679 3.739 -13.936 1.00 88.88 237 HIS A N 1
ATOM 1830 C CA . HIS A 1 237 ? 14.711 2.279 -13.807 1.00 88.88 237 HIS A CA 1
ATOM 1831 C C . HIS A 1 237 ? 15.550 1.814 -12.613 1.00 88.88 237 HIS A C 1
ATOM 1833 O O . HIS A 1 237 ? 15.101 0.979 -11.828 1.00 88.88 237 HIS A O 1
ATOM 1839 N N . LEU A 1 238 ? 16.769 2.345 -12.478 1.00 87.00 238 LEU A N 1
ATOM 1840 C CA . LEU A 1 238 ? 17.693 1.966 -11.405 1.00 87.00 238 LEU A CA 1
ATOM 1841 C C . LEU A 1 238 ? 17.102 2.293 -10.035 1.00 87.00 238 LEU A C 1
ATOM 1843 O O . LEU A 1 238 ? 17.111 1.454 -9.133 1.00 87.00 238 LEU A O 1
ATOM 1847 N N . GLU A 1 239 ? 16.511 3.478 -9.903 1.00 87.75 239 GLU A N 1
ATOM 1848 C CA . GLU A 1 239 ? 15.841 3.872 -8.672 1.00 87.75 239 GLU A CA 1
ATOM 1849 C C . GLU A 1 239 ? 14.600 3.014 -8.392 1.00 87.75 239 GLU A C 1
ATOM 1851 O O . GLU A 1 239 ? 14.362 2.613 -7.252 1.00 87.75 239 GLU A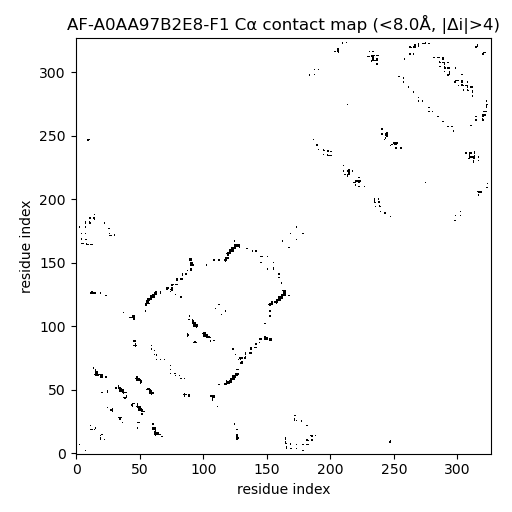 O 1
ATOM 1856 N N . LEU A 1 240 ? 13.806 2.685 -9.415 1.00 89.12 240 LEU A N 1
ATOM 1857 C CA . LEU A 1 240 ? 12.680 1.769 -9.255 1.00 89.12 240 LEU A CA 1
ATOM 1858 C C . LEU A 1 240 ? 13.147 0.418 -8.698 1.00 89.12 240 LEU A C 1
ATOM 1860 O O . LEU A 1 240 ? 12.557 -0.070 -7.733 1.00 89.12 240 LEU A O 1
ATOM 1864 N N . LEU A 1 241 ? 14.206 -0.168 -9.263 1.00 89.12 241 LEU A N 1
ATOM 1865 C CA . LEU A 1 241 ? 14.759 -1.433 -8.776 1.00 89.12 241 LEU A CA 1
ATOM 1866 C C . LEU A 1 241 ? 15.250 -1.320 -7.329 1.00 89.12 241 LEU A C 1
ATOM 1868 O O . LEU A 1 241 ? 14.967 -2.208 -6.526 1.00 89.12 241 LEU A O 1
ATOM 1872 N N . GLU A 1 242 ? 15.914 -0.221 -6.971 1.00 88.56 242 GLU A N 1
ATOM 1873 C CA . GLU A 1 242 ? 16.365 0.025 -5.600 1.00 88.56 242 GLU A CA 1
ATOM 1874 C C . GLU A 1 242 ? 15.186 0.134 -4.618 1.00 88.56 242 GLU A C 1
ATOM 1876 O O . GLU A 1 242 ? 15.173 -0.545 -3.586 1.00 88.56 242 GLU A O 1
ATOM 1881 N N . ARG A 1 243 ? 14.150 0.909 -4.960 1.00 87.81 243 ARG A N 1
ATOM 1882 C CA . ARG A 1 243 ? 12.940 1.064 -4.133 1.00 87.81 243 ARG A CA 1
ATOM 1883 C C . ARG A 1 243 ? 12.199 -0.254 -3.952 1.00 87.81 243 ARG A C 1
ATOM 1885 O O . ARG A 1 243 ? 11.770 -0.573 -2.839 1.00 87.81 243 ARG A O 1
ATOM 1892 N N . LEU A 1 244 ? 12.068 -1.034 -5.025 1.00 90.06 244 LEU A N 1
ATOM 1893 C CA . LEU A 1 244 ? 11.476 -2.366 -4.959 1.00 90.06 244 LEU A CA 1
ATOM 1894 C C . LEU A 1 244 ? 12.324 -3.294 -4.096 1.00 90.06 244 LEU A C 1
ATOM 1896 O O . LEU A 1 244 ? 11.774 -4.001 -3.266 1.00 90.06 244 LEU A O 1
ATOM 1900 N N . ASN A 1 245 ? 13.649 -3.275 -4.222 1.00 90.12 245 ASN A N 1
ATOM 1901 C CA . ASN A 1 245 ? 14.512 -4.123 -3.404 1.00 90.12 245 ASN A CA 1
ATOM 1902 C C . ASN A 1 245 ? 14.374 -3.805 -1.903 1.00 90.12 245 ASN A C 1
ATOM 1904 O O . ASN A 1 245 ? 14.368 -4.713 -1.074 1.00 90.12 245 ASN A O 1
ATOM 1908 N N . GLN A 1 246 ? 14.210 -2.525 -1.560 1.00 86.94 246 GLN A N 1
ATOM 1909 C CA . GLN A 1 246 ? 14.018 -2.073 -0.181 1.00 86.94 246 GLN A CA 1
ATOM 1910 C C . GLN A 1 246 ? 12.615 -2.382 0.371 1.00 86.94 246 GLN A C 1
ATOM 1912 O O . GLN A 1 246 ? 12.490 -2.720 1.548 1.00 86.94 246 GLN A O 1
ATOM 1917 N N . SER A 1 247 ? 11.566 -2.265 -0.451 1.00 86.31 247 SER A N 1
ATOM 1918 C CA . SER A 1 247 ? 10.168 -2.283 0.024 1.00 86.31 247 SER A CA 1
ATOM 1919 C C . SER A 1 247 ? 9.395 -3.554 -0.336 1.00 86.31 247 SER A C 1
ATOM 1921 O O . SER A 1 247 ? 8.533 -3.980 0.427 1.00 86.31 247 SER A O 1
ATOM 1923 N N . LEU A 1 248 ? 9.686 -4.158 -1.489 1.00 89.31 248 LEU A N 1
ATOM 1924 C CA . LEU A 1 248 ? 9.015 -5.329 -2.059 1.00 89.31 248 LEU A CA 1
ATOM 1925 C C . LEU A 1 248 ? 10.043 -6.259 -2.748 1.00 89.31 248 LEU A C 1
ATOM 1927 O O . LEU A 1 248 ? 10.062 -6.379 -3.977 1.00 89.31 248 LEU A O 1
ATOM 1931 N N . PRO A 1 249 ? 10.921 -6.943 -1.989 1.00 86.94 249 PRO A N 1
ATOM 1932 C CA . PRO A 1 249 ? 12.050 -7.689 -2.555 1.00 86.94 249 PRO A CA 1
ATOM 1933 C C . PRO A 1 249 ? 11.635 -8.813 -3.519 1.00 86.94 249 PRO A C 1
ATOM 1935 O O . PRO A 1 249 ? 12.356 -9.116 -4.468 1.00 86.94 249 PRO A O 1
ATOM 1938 N N . ASN A 1 250 ? 10.458 -9.415 -3.334 1.00 86.69 250 ASN A N 1
ATOM 1939 C CA . ASN A 1 250 ? 9.946 -10.419 -4.269 1.00 86.69 250 ASN A CA 1
ATOM 1940 C C . ASN A 1 250 ? 9.503 -9.803 -5.602 1.00 86.69 250 ASN A C 1
ATOM 1942 O O . ASN A 1 250 ? 9.764 -10.390 -6.653 1.00 86.69 250 ASN A O 1
ATOM 1946 N N . ASP A 1 251 ? 8.882 -8.622 -5.572 1.00 88.56 251 ASP A N 1
ATOM 1947 C CA . ASP A 1 251 ? 8.521 -7.878 -6.780 1.00 88.56 251 ASP A CA 1
ATOM 1948 C C . ASP A 1 251 ? 9.774 -7.373 -7.502 1.00 88.56 251 ASP A C 1
ATOM 1950 O O . ASP A 1 251 ? 9.865 -7.500 -8.722 1.00 88.56 251 ASP A O 1
ATOM 1954 N N . HIS A 1 252 ? 10.801 -6.939 -6.759 1.00 90.00 252 HIS A N 1
ATOM 1955 C CA . HIS A 1 252 ? 12.130 -6.674 -7.315 1.00 90.00 252 HIS A CA 1
ATOM 1956 C C . HIS A 1 252 ? 12.686 -7.898 -8.056 1.00 90.00 252 HIS A C 1
ATOM 1958 O O . HIS A 1 252 ? 13.052 -7.797 -9.225 1.00 90.00 252 HIS A O 1
ATOM 1964 N N . LEU A 1 253 ? 12.698 -9.078 -7.423 1.00 89.19 253 LEU A N 1
ATOM 1965 C CA . LEU A 1 253 ? 13.182 -10.308 -8.060 1.00 89.19 253 LEU A CA 1
ATOM 1966 C C . LEU A 1 253 ? 12.356 -10.693 -9.295 1.00 89.19 253 LEU A C 1
ATOM 1968 O O . LEU A 1 253 ? 12.920 -11.180 -10.277 1.00 89.19 253 LEU A O 1
ATOM 1972 N N . ARG A 1 254 ? 11.035 -10.493 -9.262 1.00 88.69 254 ARG A N 1
ATOM 1973 C CA . ARG A 1 254 ? 10.132 -10.763 -10.389 1.00 88.69 254 ARG A CA 1
ATOM 1974 C C . ARG A 1 254 ? 10.439 -9.842 -11.565 1.00 88.69 254 ARG A C 1
ATOM 1976 O O . ARG A 1 254 ? 10.703 -10.343 -12.657 1.00 88.69 254 ARG A O 1
ATOM 1983 N N . ILE A 1 255 ? 10.486 -8.530 -11.335 1.00 88.81 255 ILE A N 1
ATOM 1984 C CA . ILE A 1 255 ? 10.812 -7.544 -12.372 1.00 88.81 255 ILE A CA 1
ATOM 1985 C C . ILE A 1 255 ? 12.229 -7.771 -12.899 1.00 88.81 255 ILE A C 1
ATOM 1987 O O . ILE A 1 255 ? 12.416 -7.839 -14.108 1.00 88.81 255 ILE A O 1
ATOM 1991 N N . HIS A 1 256 ? 13.212 -8.015 -12.032 1.00 88.31 256 HIS A N 1
ATOM 1992 C CA . HIS A 1 256 ? 14.582 -8.312 -12.448 1.00 88.31 256 HIS A CA 1
ATOM 1993 C C . HIS A 1 256 ? 14.670 -9.556 -13.354 1.00 88.31 256 HIS A C 1
ATOM 1995 O O . HIS A 1 256 ? 15.379 -9.547 -14.364 1.00 88.31 256 HIS A O 1
ATOM 2001 N N . ARG A 1 257 ? 13.942 -10.639 -13.037 1.00 90.38 257 ARG A N 1
ATOM 2002 C CA . ARG A 1 257 ? 13.875 -11.841 -13.895 1.00 90.38 257 ARG A CA 1
ATOM 2003 C C . ARG A 1 257 ? 13.264 -11.530 -15.259 1.00 90.38 257 ARG A C 1
ATOM 2005 O O . ARG A 1 257 ? 13.799 -11.987 -16.269 1.00 90.38 257 ARG A O 1
ATOM 2012 N N . ILE A 1 258 ? 12.191 -10.741 -15.286 1.00 90.00 258 ILE A N 1
ATOM 2013 C CA . ILE A 1 258 ? 11.535 -10.304 -16.523 1.00 90.00 258 ILE A CA 1
ATOM 2014 C C . ILE A 1 258 ? 12.504 -9.463 -17.355 1.00 90.00 258 ILE A C 1
ATOM 2016 O O . ILE A 1 258 ? 12.762 -9.811 -18.504 1.00 90.00 258 ILE A O 1
ATOM 2020 N N . THR A 1 259 ? 13.139 -8.448 -16.764 1.00 88.19 259 THR A N 1
ATOM 2021 C CA . THR A 1 259 ? 14.165 -7.617 -17.415 1.00 88.19 259 THR A CA 1
ATOM 2022 C C . THR A 1 259 ? 15.328 -8.454 -17.949 1.00 88.19 259 THR A C 1
ATOM 2024 O O . THR A 1 259 ? 15.778 -8.245 -19.074 1.00 88.19 259 THR A O 1
ATOM 2027 N N . THR A 1 260 ? 15.788 -9.458 -17.196 1.00 87.75 260 THR A N 1
ATOM 2028 C CA . THR A 1 260 ? 16.854 -10.374 -17.642 1.00 87.75 260 THR A CA 1
ATOM 2029 C C . THR A 1 260 ? 16.423 -11.199 -18.856 1.00 87.75 260 THR A C 1
ATOM 2031 O O . THR A 1 260 ? 17.213 -11.394 -19.780 1.00 87.75 260 THR A O 1
ATOM 2034 N N . SER A 1 261 ? 15.180 -11.690 -18.884 1.00 89.75 261 SER A N 1
ATOM 2035 C CA . SER A 1 261 ? 14.655 -12.396 -20.057 1.00 89.75 261 SER A CA 1
ATOM 2036 C C . SER A 1 261 ? 14.511 -11.459 -21.252 1.00 89.75 261 SER A C 1
ATOM 2038 O O . SER A 1 261 ? 14.947 -11.816 -22.342 1.00 89.75 261 SER A O 1
ATOM 2040 N N . ILE A 1 262 ? 13.966 -10.257 -21.042 1.00 90.62 262 ILE A N 1
ATOM 2041 C CA . ILE A 1 262 ? 13.822 -9.231 -22.080 1.00 90.62 262 ILE A CA 1
ATOM 2042 C C . ILE A 1 262 ? 15.187 -8.863 -22.662 1.00 90.62 262 ILE A C 1
ATOM 2044 O O . ILE A 1 262 ? 15.294 -8.687 -23.866 1.00 90.62 262 ILE A O 1
ATOM 2048 N N . ARG A 1 263 ? 16.248 -8.792 -21.851 1.00 87.75 263 ARG A N 1
ATOM 2049 C CA . ARG A 1 263 ? 17.612 -8.530 -22.336 1.00 87.75 263 ARG A CA 1
ATOM 2050 C C . ARG A 1 263 ? 18.078 -9.553 -23.367 1.00 87.75 263 ARG A C 1
ATOM 2052 O O . ARG A 1 263 ? 18.695 -9.176 -24.357 1.00 87.75 263 ARG A O 1
ATOM 2059 N N . ARG A 1 264 ? 17.790 -10.839 -23.143 1.00 86.00 264 ARG A N 1
ATOM 2060 C CA . ARG A 1 26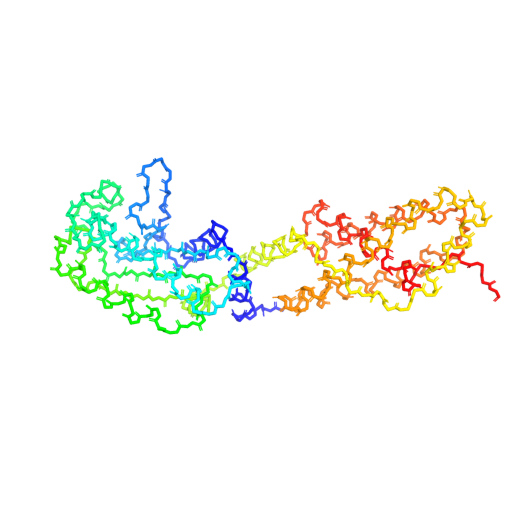4 ? 18.127 -11.902 -24.104 1.00 86.00 264 ARG A CA 1
ATOM 2061 C C . ARG A 1 264 ? 17.325 -11.743 -25.391 1.00 86.00 264 ARG A C 1
ATOM 2063 O O . ARG A 1 264 ? 17.892 -11.847 -26.474 1.00 86.00 264 ARG A O 1
ATOM 2070 N N . ASP A 1 265 ? 16.037 -11.435 -25.260 1.00 87.12 265 ASP A N 1
ATOM 2071 C CA . ASP A 1 265 ? 15.160 -11.204 -26.407 1.00 87.12 265 ASP A CA 1
ATOM 2072 C C . ASP A 1 265 ? 15.599 -9.964 -27.192 1.00 87.12 265 ASP A C 1
ATOM 2074 O O . ASP A 1 265 ? 15.605 -9.998 -28.414 1.00 87.12 265 ASP A O 1
ATOM 2078 N N . ALA A 1 266 ? 16.045 -8.904 -26.512 1.00 86.81 266 ALA A N 1
ATOM 2079 C CA . ALA A 1 266 ? 16.591 -7.698 -27.121 1.00 86.81 266 ALA A CA 1
ATOM 2080 C C . ALA A 1 266 ? 17.846 -8.009 -27.947 1.00 86.81 266 ALA A C 1
ATOM 2082 O O . ALA A 1 266 ? 17.914 -7.635 -29.114 1.00 86.81 266 ALA A O 1
ATOM 2083 N N . ALA A 1 267 ? 18.805 -8.753 -27.389 1.00 83.88 267 ALA A N 1
ATOM 2084 C CA . ALA A 1 267 ? 20.016 -9.133 -28.115 1.00 83.88 267 ALA A CA 1
ATOM 2085 C C . ALA A 1 267 ? 19.695 -9.875 -29.427 1.00 83.88 267 ALA A C 1
ATOM 2087 O O . ALA A 1 267 ? 20.322 -9.618 -30.452 1.00 83.88 267 ALA A O 1
ATOM 2088 N N . MET A 1 268 ? 18.674 -10.739 -29.416 1.00 84.06 268 MET A N 1
ATOM 2089 C CA . MET A 1 268 ? 18.182 -11.418 -30.620 1.00 84.06 268 MET A CA 1
ATOM 2090 C C . MET A 1 268 ? 17.391 -10.486 -31.544 1.00 84.06 268 MET A C 1
ATOM 2092 O O . MET A 1 268 ? 17.537 -10.561 -32.760 1.00 84.06 268 MET A O 1
ATOM 2096 N N . TYR A 1 269 ? 16.561 -9.609 -30.978 1.00 84.88 269 TYR A N 1
ATOM 2097 C CA . TYR A 1 269 ? 15.694 -8.693 -31.715 1.00 84.88 269 TYR A CA 1
ATOM 2098 C C . TYR A 1 269 ? 16.493 -7.665 -32.515 1.00 84.88 269 TYR A C 1
ATOM 2100 O O . TYR A 1 269 ? 16.077 -7.310 -33.608 1.00 84.88 269 TYR A O 1
ATOM 2108 N N . TYR A 1 270 ? 17.633 -7.206 -31.991 1.00 84.56 270 TYR A N 1
ATOM 2109 C CA . TYR A 1 270 ? 18.492 -6.206 -32.636 1.00 84.56 270 TYR A CA 1
ATOM 2110 C C . TYR A 1 270 ? 19.639 -6.792 -33.457 1.00 84.56 270 TYR A C 1
ATOM 2112 O O . TYR A 1 270 ? 20.378 -6.040 -34.095 1.00 84.56 270 TYR A O 1
ATOM 2120 N N . LEU A 1 271 ? 19.789 -8.117 -33.480 1.00 82.44 271 LEU A N 1
ATOM 2121 C CA . LEU A 1 271 ? 20.856 -8.764 -34.230 1.00 82.44 271 LEU A CA 1
ATOM 2122 C C . LEU A 1 271 ? 20.743 -8.432 -35.727 1.00 82.44 271 LEU A C 1
ATOM 2124 O O . LEU A 1 271 ? 19.759 -8.773 -36.380 1.00 82.44 271 LEU A O 1
ATOM 2128 N N . GLY A 1 272 ? 21.771 -7.778 -36.273 1.00 76.56 272 GLY A N 1
ATOM 2129 C CA . GLY A 1 272 ? 21.836 -7.417 -37.693 1.00 76.56 272 GLY A CA 1
ATOM 2130 C C . GLY A 1 272 ? 20.925 -6.258 -38.112 1.00 76.56 272 GLY A C 1
ATOM 2131 O O . GLY A 1 272 ? 20.803 -6.003 -39.309 1.00 76.56 272 GLY A O 1
ATOM 2132 N N . ILE A 1 273 ? 20.299 -5.549 -37.164 1.00 83.19 273 ILE A N 1
ATOM 2133 C CA . ILE A 1 273 ? 19.463 -4.384 -37.470 1.00 83.19 273 ILE A CA 1
ATOM 2134 C C . ILE A 1 273 ? 20.343 -3.179 -37.849 1.00 83.19 273 ILE A C 1
ATOM 2136 O O . ILE A 1 273 ? 21.211 -2.791 -37.062 1.00 83.19 273 ILE A O 1
ATOM 2140 N N . PRO A 1 274 ? 20.110 -2.536 -39.011 1.00 82.75 274 PRO A N 1
ATOM 2141 C CA . PRO A 1 274 ? 20.777 -1.288 -39.361 1.00 82.75 274 PRO A CA 1
ATOM 2142 C C . PRO A 1 274 ? 20.435 -0.168 -38.374 1.00 82.75 274 PRO A C 1
ATOM 2144 O O . PRO A 1 274 ? 19.292 -0.025 -37.936 1.00 82.75 274 PRO A O 1
ATOM 2147 N N . ILE A 1 275 ? 21.406 0.691 -38.074 1.00 79.12 275 ILE A N 1
ATOM 2148 C CA . ILE A 1 275 ? 21.234 1.802 -37.126 1.00 79.12 275 ILE A CA 1
ATOM 2149 C C . ILE A 1 275 ? 20.114 2.786 -37.534 1.00 79.12 275 ILE A C 1
ATOM 2151 O O . ILE A 1 275 ? 19.492 3.406 -36.676 1.00 79.12 275 ILE A O 1
ATOM 2155 N N . GLU A 1 276 ? 19.802 2.901 -38.827 1.00 81.00 276 GLU A N 1
ATOM 2156 C CA . GLU A 1 276 ? 18.673 3.673 -39.366 1.00 81.00 276 GLU A CA 1
ATOM 2157 C C . GLU A 1 276 ? 17.311 3.151 -38.906 1.00 81.00 276 GLU A C 1
ATOM 2159 O O . GLU A 1 276 ? 16.371 3.927 -38.736 1.00 81.00 276 GLU A O 1
ATOM 2164 N N . GLU A 1 277 ? 17.202 1.843 -38.686 1.00 83.44 277 GLU A N 1
ATOM 2165 C CA . GLU A 1 277 ? 15.971 1.193 -38.241 1.00 83.44 277 GLU A CA 1
ATOM 2166 C C . GLU A 1 277 ? 15.916 1.025 -36.722 1.00 83.44 277 GLU A C 1
ATOM 2168 O O . GLU A 1 277 ? 14.832 0.862 -36.157 1.00 83.44 277 GLU A O 1
ATOM 2173 N N . ALA A 1 278 ? 17.066 1.115 -36.051 1.00 79.06 278 ALA A N 1
ATOM 2174 C CA . ALA A 1 278 ? 17.212 0.859 -34.627 1.00 79.06 278 ALA A CA 1
ATOM 2175 C C . ALA A 1 278 ? 16.259 1.697 -33.755 1.00 79.06 278 ALA A C 1
ATOM 2177 O O . ALA A 1 278 ? 15.617 1.162 -32.850 1.00 79.06 278 ALA A O 1
ATOM 2178 N N . ILE A 1 279 ? 16.073 2.983 -34.077 1.00 75.69 279 ILE A N 1
ATOM 2179 C CA . ILE A 1 279 ? 15.150 3.868 -33.345 1.00 75.69 279 ILE A CA 1
ATOM 2180 C C . ILE A 1 279 ? 13.698 3.396 -33.494 1.00 75.69 279 ILE A C 1
ATOM 2182 O O . ILE A 1 279 ? 12.986 3.254 -32.503 1.00 75.69 279 ILE A O 1
ATOM 2186 N N . LYS A 1 280 ? 13.245 3.099 -34.720 1.00 83.00 280 LYS A N 1
ATOM 2187 C CA . LYS A 1 280 ? 11.882 2.593 -34.962 1.00 83.00 280 LYS A CA 1
ATOM 2188 C C . LYS A 1 280 ? 11.656 1.264 -34.234 1.00 83.00 280 LYS A C 1
ATOM 2190 O O . LYS A 1 280 ? 10.624 1.065 -33.597 1.00 83.00 280 LYS A O 1
ATOM 2195 N N . LYS A 1 281 ? 12.653 0.382 -34.291 1.00 87.00 281 LYS A N 1
ATOM 2196 C CA . LYS A 1 281 ? 12.647 -0.927 -33.632 1.00 87.00 281 LYS A CA 1
ATOM 2197 C C . LYS A 1 281 ? 12.615 -0.815 -32.108 1.00 87.00 281 LYS A C 1
ATOM 2199 O O . LYS A 1 281 ? 11.992 -1.660 -31.474 1.00 87.00 281 LYS A O 1
ATOM 2204 N N . THR A 1 282 ? 13.162 0.264 -31.548 1.00 86.69 282 THR A N 1
ATOM 2205 C CA . THR A 1 282 ? 13.063 0.610 -30.117 1.00 86.69 282 THR A CA 1
ATOM 2206 C C . THR A 1 282 ? 11.632 0.826 -29.679 1.00 86.69 282 THR A C 1
ATOM 2208 O O . THR A 1 282 ? 11.206 0.206 -28.709 1.00 86.69 282 THR A O 1
ATOM 2211 N N . PHE A 1 283 ? 10.855 1.603 -30.433 1.00 85.69 283 PHE A N 1
ATOM 2212 C CA . PHE A 1 283 ? 9.440 1.803 -30.121 1.00 85.69 283 PHE A CA 1
ATOM 2213 C C . PHE A 1 283 ? 8.625 0.506 -30.239 1.00 85.69 283 PHE A C 1
ATOM 2215 O O . PHE A 1 283 ? 7.791 0.222 -29.383 1.00 85.69 283 PHE A O 1
ATOM 2222 N N . GLU A 1 284 ? 8.880 -0.315 -31.264 1.00 90.88 284 GLU A N 1
ATOM 2223 C CA . GLU A 1 284 ? 8.220 -1.624 -31.417 1.00 90.88 284 GLU A CA 1
ATOM 2224 C C . GLU A 1 284 ? 8.559 -2.572 -30.252 1.00 90.88 284 GLU A C 1
ATOM 2226 O O . GLU A 1 284 ? 7.680 -3.249 -29.713 1.00 90.88 284 GLU A O 1
ATOM 2231 N N . PHE A 1 285 ? 9.825 -2.588 -29.830 1.00 91.69 285 PHE A N 1
ATOM 2232 C CA . PHE A 1 285 ? 10.291 -3.406 -28.716 1.00 91.69 285 PHE A CA 1
ATOM 2233 C C . PHE A 1 285 ? 9.729 -2.927 -27.370 1.00 91.69 285 PHE A C 1
ATOM 2235 O O . PHE A 1 285 ? 9.323 -3.749 -26.554 1.00 91.69 285 PHE A O 1
ATOM 2242 N N . GLU A 1 286 ? 9.606 -1.616 -27.150 1.00 93.56 286 GLU A N 1
ATOM 2243 C CA . GLU A 1 286 ? 8.945 -1.047 -25.966 1.00 93.56 286 GLU A CA 1
ATOM 2244 C C . GLU A 1 286 ? 7.499 -1.544 -25.827 1.00 93.56 286 GLU A C 1
ATOM 2246 O O . GLU A 1 286 ? 7.076 -1.926 -24.737 1.00 93.56 286 GLU A O 1
ATOM 2251 N N . GLN A 1 287 ? 6.753 -1.630 -26.933 1.00 93.56 287 GLN A N 1
ATOM 2252 C CA . GLN A 1 287 ? 5.391 -2.178 -26.933 1.00 93.56 287 GLN A CA 1
ATOM 2253 C C . GLN A 1 287 ? 5.358 -3.676 -26.592 1.00 93.56 287 GLN A C 1
ATOM 2255 O O . GLN A 1 287 ? 4.445 -4.137 -25.902 1.00 93.56 287 GLN A O 1
ATOM 2260 N N . LEU A 1 288 ? 6.356 -4.447 -27.039 1.00 92.31 288 LEU A N 1
ATOM 2261 C CA . LEU A 1 288 ? 6.512 -5.852 -26.648 1.00 92.31 288 LEU A CA 1
ATOM 2262 C C . LEU A 1 288 ? 6.771 -5.978 -25.139 1.00 92.31 288 LEU A C 1
ATOM 2264 O O . LEU A 1 288 ? 6.142 -6.801 -24.472 1.00 92.31 288 LEU A O 1
ATOM 2268 N N . VAL A 1 289 ? 7.662 -5.140 -24.600 1.00 94.19 289 VAL A N 1
ATOM 2269 C CA . VAL A 1 289 ? 7.974 -5.090 -23.166 1.00 94.19 289 VAL A CA 1
ATOM 2270 C C . VAL A 1 289 ? 6.741 -4.711 -22.348 1.00 94.19 289 VAL A C 1
ATOM 2272 O O . VAL A 1 289 ? 6.446 -5.390 -21.368 1.00 94.19 289 VAL A O 1
ATOM 2275 N N . CYS A 1 290 ? 5.984 -3.697 -22.773 1.00 94.38 290 CYS A N 1
ATOM 2276 C CA . CYS A 1 290 ? 4.750 -3.263 -22.116 1.00 94.38 290 CYS A CA 1
ATOM 2277 C C . CYS A 1 290 ? 3.738 -4.414 -21.994 1.00 94.38 290 CYS A C 1
ATOM 2279 O O . CYS A 1 290 ? 3.326 -4.766 -20.888 1.00 94.38 290 CYS A O 1
ATOM 2281 N N . LYS A 1 291 ? 3.434 -5.100 -23.106 1.00 93.25 291 LYS A N 1
ATOM 2282 C CA . LYS A 1 291 ? 2.532 -6.269 -23.107 1.00 93.25 291 LYS A CA 1
ATOM 2283 C C . LYS A 1 291 ? 3.008 -7.375 -22.173 1.00 93.25 291 LYS A C 1
ATOM 2285 O O . LYS A 1 291 ? 2.204 -8.026 -21.508 1.00 93.25 291 LYS A O 1
ATOM 2290 N N . ARG A 1 292 ? 4.318 -7.609 -22.130 1.00 91.94 292 ARG A N 1
ATOM 2291 C CA . ARG A 1 292 ? 4.907 -8.629 -21.266 1.00 91.94 292 ARG A CA 1
ATOM 2292 C C . ARG A 1 292 ? 4.780 -8.262 -19.793 1.00 91.94 292 ARG A C 1
ATOM 2294 O O . ARG A 1 292 ? 4.384 -9.115 -19.006 1.00 91.94 292 ARG A O 1
ATOM 2301 N N . LEU A 1 293 ? 5.051 -7.006 -19.442 1.00 91.25 293 LEU A N 1
ATOM 2302 C CA . LEU A 1 293 ? 4.841 -6.495 -18.092 1.00 91.25 293 LEU A CA 1
ATOM 2303 C C . LEU A 1 293 ? 3.377 -6.666 -17.686 1.00 91.25 293 LEU A C 1
ATOM 2305 O O . LEU A 1 293 ? 3.143 -7.321 -16.685 1.00 91.25 293 LEU A O 1
ATOM 2309 N N . MET A 1 294 ? 2.406 -6.242 -18.502 1.00 91.50 294 MET A N 1
ATOM 2310 C CA . MET A 1 294 ? 0.970 -6.418 -18.213 1.00 91.50 294 MET A CA 1
ATOM 2311 C C . MET A 1 294 ? 0.554 -7.879 -17.974 1.00 91.50 294 MET A C 1
ATOM 2313 O O . MET A 1 294 ? -0.351 -8.141 -17.189 1.00 91.50 294 MET A O 1
ATOM 2317 N N . ASN A 1 295 ? 1.196 -8.842 -18.638 1.00 89.81 295 ASN A N 1
ATOM 2318 C CA . ASN A 1 295 ? 0.877 -10.260 -18.464 1.00 89.81 295 ASN A CA 1
ATOM 2319 C C . ASN A 1 295 ? 1.582 -10.878 -17.248 1.00 89.81 295 ASN A C 1
ATOM 2321 O O . ASN A 1 295 ? 0.998 -11.683 -16.523 1.00 89.81 295 ASN A O 1
ATOM 2325 N N . GLU A 1 296 ? 2.856 -10.541 -17.043 1.00 88.50 296 GLU A N 1
ATOM 2326 C CA . GLU A 1 296 ? 3.717 -11.196 -16.058 1.00 88.50 296 GLU A CA 1
ATOM 2327 C C . GLU A 1 296 ? 3.781 -10.478 -14.713 1.00 88.50 296 GLU A C 1
ATOM 2329 O O . GLU A 1 296 ? 4.141 -11.121 -13.734 1.00 88.50 296 GLU A O 1
ATOM 2334 N N . VAL A 1 297 ? 3.438 -9.193 -14.637 1.00 84.06 297 VAL A N 1
ATOM 2335 C CA . VAL A 1 297 ? 3.291 -8.361 -13.431 1.00 84.06 297 VAL A CA 1
ATOM 2336 C C . VAL A 1 297 ? 2.037 -7.539 -13.700 1.00 84.06 297 VAL A C 1
ATOM 2338 O O . VAL A 1 297 ? 2.186 -6.508 -14.329 1.00 84.06 297 VAL A O 1
ATOM 2341 N N . PRO A 1 298 ? 0.824 -8.003 -13.351 1.00 82.44 298 PRO A N 1
ATOM 2342 C CA . PRO A 1 298 ? -0.461 -7.511 -13.877 1.00 82.44 298 PRO A CA 1
ATOM 2343 C C . PRO A 1 298 ? -0.747 -6.030 -13.567 1.00 82.44 298 PRO A C 1
ATOM 2345 O O . PRO A 1 298 ? -1.610 -5.685 -12.764 1.00 82.44 298 PRO A O 1
ATOM 2348 N N . LEU A 1 299 ? 0.024 -5.159 -14.205 1.00 88.44 299 LEU A N 1
ATOM 2349 C CA . LEU A 1 299 ? 0.039 -3.719 -14.103 1.00 88.44 299 LEU A CA 1
ATOM 2350 C C . LEU A 1 299 ? -0.996 -3.171 -15.081 1.00 88.44 299 LEU A C 1
ATOM 2352 O O . LEU A 1 299 ? -1.141 -3.712 -16.185 1.00 88.44 299 LEU A O 1
ATOM 2356 N N . PRO A 1 300 ? -1.680 -2.076 -14.725 1.00 91.81 300 PRO A N 1
ATOM 2357 C CA . PRO A 1 300 ? -2.450 -1.334 -15.701 1.00 91.81 300 PRO A CA 1
ATOM 2358 C C . PRO A 1 300 ? -1.527 -0.788 -16.801 1.00 91.81 300 PRO A C 1
ATOM 2360 O O . PRO A 1 300 ? -0.318 -0.619 -16.624 1.00 91.81 300 PRO A O 1
ATOM 2363 N N . GLU A 1 301 ? -2.107 -0.559 -17.978 1.00 93.00 301 GLU A N 1
ATOM 2364 C CA . GLU A 1 301 ? -1.364 -0.253 -19.205 1.00 93.00 301 GLU A CA 1
ATOM 2365 C C . GLU A 1 301 ? -0.474 0.991 -19.072 1.00 93.00 301 GLU A C 1
ATOM 2367 O O . GLU A 1 301 ? 0.659 0.991 -19.548 1.00 93.00 301 GLU A O 1
ATOM 2372 N N . ALA A 1 302 ? -0.946 2.035 -18.386 1.00 92.75 302 ALA A N 1
ATOM 2373 C CA . ALA A 1 302 ? -0.193 3.275 -18.217 1.00 92.75 302 ALA A CA 1
ATOM 2374 C C . ALA A 1 302 ? 1.103 3.058 -17.414 1.00 92.75 302 ALA A C 1
ATOM 2376 O O . ALA A 1 302 ? 2.179 3.516 -17.812 1.00 92.75 302 ALA A O 1
ATOM 2377 N N . GLU A 1 303 ? 1.019 2.319 -16.309 1.00 92.50 303 GLU A N 1
ATOM 2378 C CA . GLU A 1 303 ? 2.155 1.968 -15.464 1.00 92.50 303 GLU A CA 1
ATOM 2379 C C . GLU A 1 303 ? 3.082 0.982 -16.174 1.00 92.50 303 GLU A C 1
ATOM 2381 O O . GLU A 1 303 ? 4.300 1.166 -16.149 1.00 92.50 303 GLU A O 1
ATOM 2386 N N . ALA A 1 304 ? 2.527 -0.016 -16.868 1.00 93.44 304 ALA A N 1
ATOM 2387 C CA . ALA A 1 304 ? 3.307 -0.951 -17.673 1.00 93.44 304 ALA A CA 1
ATOM 2388 C C . ALA A 1 304 ? 4.091 -0.232 -18.782 1.00 93.44 304 ALA A C 1
ATOM 2390 O O . ALA A 1 304 ? 5.266 -0.531 -18.987 1.00 93.44 304 ALA A O 1
ATOM 2391 N N . GLN A 1 305 ? 3.487 0.759 -19.447 1.00 94.31 305 GLN A N 1
ATOM 2392 C CA . GLN A 1 305 ? 4.149 1.571 -20.468 1.00 94.31 305 GLN A CA 1
ATOM 2393 C C . GLN A 1 305 ? 5.283 2.415 -19.874 1.00 94.31 305 GLN A C 1
ATOM 2395 O O . GLN A 1 305 ? 6.349 2.529 -20.479 1.00 94.31 305 GLN A O 1
ATOM 2400 N N . SER A 1 306 ? 5.067 3.000 -18.694 1.00 92.81 306 SER A N 1
ATOM 2401 C CA . SER A 1 306 ? 6.094 3.761 -17.975 1.00 92.81 306 SER A CA 1
ATOM 2402 C C . SER A 1 306 ? 7.294 2.877 -17.622 1.00 92.81 306 SER A C 1
ATOM 2404 O O . SER A 1 306 ? 8.430 3.191 -17.974 1.00 92.81 306 SER A O 1
ATOM 2406 N N . VAL A 1 307 ? 7.047 1.708 -17.022 1.00 92.25 307 VAL A N 1
ATOM 2407 C CA . VAL A 1 307 ? 8.107 0.746 -16.680 1.00 92.25 307 VAL A CA 1
ATOM 2408 C C . VAL A 1 307 ? 8.782 0.187 -17.940 1.00 92.25 307 VAL A C 1
ATOM 2410 O O . VAL A 1 307 ? 9.993 -0.023 -17.941 1.00 92.25 307 VAL A O 1
ATOM 2413 N N . ALA A 1 308 ? 8.048 -0.004 -19.040 1.00 94.44 308 ALA A N 1
ATOM 2414 C CA . ALA A 1 308 ? 8.619 -0.464 -20.304 1.00 94.44 308 ALA A CA 1
ATOM 2415 C C . ALA A 1 308 ? 9.658 0.514 -20.869 1.00 94.44 308 ALA A C 1
ATOM 2417 O O . ALA A 1 308 ? 10.741 0.077 -21.262 1.00 94.44 308 ALA A O 1
ATOM 2418 N N . LYS A 1 309 ? 9.373 1.823 -20.849 1.00 93.31 309 LYS A N 1
ATOM 2419 C CA . LYS A 1 309 ? 10.328 2.872 -21.259 1.00 93.31 309 LYS A CA 1
ATOM 2420 C C . LYS A 1 309 ? 11.618 2.806 -20.452 1.00 93.31 309 LYS A C 1
ATOM 2422 O O . LYS A 1 309 ? 12.707 2.805 -21.022 1.00 93.31 309 LYS A O 1
ATOM 2427 N N . GLN A 1 310 ? 11.480 2.683 -19.135 1.00 92.62 310 GLN A N 1
ATOM 2428 C CA . GLN A 1 310 ? 12.593 2.570 -18.194 1.00 92.62 310 GLN A CA 1
ATOM 2429 C C . GLN A 1 310 ? 13.456 1.332 -18.473 1.00 92.62 310 GLN A C 1
ATOM 2431 O O . GLN A 1 310 ? 14.680 1.429 -18.572 1.00 92.62 310 GLN A O 1
ATOM 2436 N N . VAL A 1 311 ? 12.820 0.172 -18.673 1.00 92.38 311 VAL A N 1
ATOM 2437 C CA . VAL A 1 311 ? 13.506 -1.084 -19.013 1.00 92.38 311 VAL A CA 1
ATOM 2438 C C . VAL A 1 311 ? 14.253 -0.958 -20.342 1.00 92.38 311 VAL A C 1
ATOM 2440 O O . VAL A 1 311 ? 15.428 -1.308 -20.415 1.00 92.38 311 VAL A O 1
ATOM 2443 N N . VAL A 1 312 ? 13.612 -0.442 -21.394 1.00 93.00 312 VAL A N 1
ATOM 2444 C CA . VAL A 1 312 ? 14.251 -0.278 -22.711 1.00 93.00 312 VAL A CA 1
ATOM 2445 C C . VAL A 1 312 ? 15.439 0.681 -22.637 1.00 93.00 312 VAL A C 1
ATOM 2447 O O . VAL A 1 312 ? 16.503 0.371 -23.175 1.00 93.00 312 VAL A O 1
ATOM 2450 N N . ALA A 1 313 ? 15.300 1.800 -21.926 1.00 89.75 313 ALA A N 1
ATOM 2451 C CA . ALA A 1 313 ? 16.391 2.743 -21.714 1.00 89.75 313 ALA A CA 1
ATOM 2452 C C . ALA A 1 313 ? 17.579 2.106 -20.970 1.00 89.75 313 ALA A C 1
ATOM 2454 O O . ALA A 1 313 ? 18.722 2.266 -21.402 1.00 89.75 313 ALA A O 1
ATOM 2455 N N . SER A 1 314 ? 17.315 1.311 -19.925 1.00 88.94 314 SER A N 1
ATOM 2456 C CA . SER A 1 314 ? 18.344 0.518 -19.231 1.00 88.94 314 SER A CA 1
ATOM 2457 C C . SER A 1 314 ? 19.037 -0.476 -20.161 1.00 88.94 314 SER A C 1
ATOM 2459 O O . SER A 1 314 ? 20.258 -0.593 -20.126 1.00 88.94 314 SER A O 1
ATOM 2461 N N . LEU A 1 315 ? 18.311 -1.146 -21.058 1.00 88.44 315 LEU A N 1
ATOM 2462 C CA . LEU A 1 315 ? 18.917 -2.078 -22.015 1.00 88.44 315 LEU A CA 1
ATOM 2463 C C . LEU A 1 315 ? 19.820 -1.381 -23.042 1.00 88.44 315 LEU A C 1
ATOM 2465 O O . LEU A 1 315 ? 20.821 -1.966 -23.461 1.00 88.44 315 LEU A O 1
ATOM 2469 N N . ILE A 1 316 ? 19.504 -0.146 -23.439 1.00 86.00 316 ILE A N 1
ATOM 2470 C CA . ILE A 1 316 ? 20.392 0.674 -24.278 1.00 86.00 316 ILE A CA 1
ATOM 2471 C C . ILE A 1 316 ? 21.644 1.068 -23.481 1.00 86.00 316 ILE A C 1
ATOM 2473 O O . ILE A 1 316 ? 22.758 0.894 -23.988 1.00 86.00 316 ILE A O 1
ATOM 2477 N N . GLY A 1 317 ? 21.460 1.532 -22.239 1.00 82.88 317 GLY A N 1
ATOM 2478 C CA . GLY A 1 317 ? 22.521 1.893 -21.289 1.00 82.88 317 GLY A CA 1
ATOM 2479 C C . GLY A 1 317 ? 23.517 0.770 -21.022 1.00 82.88 317 GLY A C 1
ATOM 2480 O O . GLY A 1 317 ? 24.715 0.924 -21.235 1.00 82.88 317 GLY A O 1
ATOM 2481 N N . GLU A 1 318 ? 23.004 -0.394 -20.639 1.00 81.19 318 GLU A N 1
ATOM 2482 C CA . GLU A 1 318 ? 23.773 -1.568 -20.207 1.00 81.19 318 GLU A CA 1
ATOM 2483 C C . GLU A 1 318 ? 24.165 -2.505 -21.362 1.00 81.19 318 GLU A C 1
ATOM 2485 O O . GLU A 1 318 ? 24.601 -3.633 -21.138 1.00 81.19 318 GLU A O 1
ATOM 2490 N N . CYS A 1 319 ? 23.987 -2.070 -22.611 1.00 72.81 319 CYS A N 1
ATOM 2491 C CA . CYS A 1 319 ? 24.338 -2.841 -23.809 1.00 72.81 319 CYS A CA 1
ATOM 2492 C C . CYS A 1 319 ? 23.612 -4.176 -24.011 1.00 72.81 319 CYS A C 1
ATOM 2494 O O . CYS A 1 319 ? 24.116 -5.051 -24.707 1.00 72.81 319 CYS A O 1
ATOM 2496 N N . GLY A 1 320 ? 22.382 -4.303 -23.513 1.00 67.81 320 GLY A N 1
ATOM 2497 C CA . GLY A 1 320 ? 21.450 -5.331 -23.991 1.00 67.81 320 GLY A CA 1
ATOM 2498 C C . GLY A 1 320 ? 20.939 -5.068 -25.414 1.00 67.81 320 GLY A C 1
ATOM 2499 O O . GLY A 1 320 ? 20.565 -5.997 -26.122 1.00 67.81 320 GLY A O 1
ATOM 2500 N N . ILE A 1 321 ? 20.940 -3.801 -25.829 1.00 76.38 321 ILE A N 1
ATOM 2501 C CA . ILE A 1 321 ? 20.595 -3.345 -27.173 1.00 76.38 321 ILE A CA 1
ATOM 2502 C C . ILE A 1 321 ? 21.852 -2.727 -27.799 1.00 76.38 321 ILE A C 1
ATOM 2504 O O . ILE A 1 321 ? 22.327 -1.689 -27.331 1.00 76.38 321 ILE A O 1
ATOM 2508 N N . GLU A 1 322 ? 22.412 -3.370 -28.826 1.00 75.56 322 GLU A N 1
ATOM 2509 C CA . GLU A 1 322 ? 23.654 -2.947 -29.480 1.00 75.56 322 GLU A CA 1
ATOM 2510 C C . GLU A 1 322 ? 23.405 -2.540 -30.935 1.00 75.56 322 GLU A C 1
ATOM 2512 O O . GLU A 1 322 ? 22.926 -3.341 -31.733 1.00 75.56 322 GLU A O 1
ATOM 2517 N N . TRP A 1 323 ? 23.710 -1.282 -31.262 1.00 74.25 323 TRP A N 1
ATOM 2518 C CA . TRP A 1 323 ? 23.534 -0.704 -32.605 1.00 74.25 323 TRP A CA 1
ATOM 2519 C C . TRP A 1 323 ? 24.845 -0.206 -33.203 1.00 74.25 323 TRP A C 1
ATOM 2521 O O . TRP A 1 323 ? 24.863 0.272 -34.340 1.00 74.25 323 TRP A O 1
ATOM 2531 N N . ARG A 1 324 ? 25.939 -0.256 -32.431 1.00 77.69 324 ARG A N 1
ATOM 2532 C CA . ARG A 1 324 ? 27.262 0.042 -32.964 1.00 77.69 324 ARG A CA 1
ATOM 2533 C C . ARG A 1 324 ? 27.582 -1.017 -34.025 1.00 77.69 324 ARG A C 1
ATOM 2535 O O . ARG A 1 324 ? 27.238 -2.185 -33.833 1.00 77.69 324 ARG A O 1
ATOM 2542 N N . PRO A 1 325 ? 28.222 -0.638 -35.142 1.00 65.62 325 PRO A N 1
ATOM 2543 C CA . PRO A 1 325 ? 28.739 -1.620 -36.082 1.00 65.62 325 PRO A CA 1
ATOM 2544 C C . PRO A 1 325 ? 29.638 -2.597 -35.318 1.00 65.62 325 PRO A C 1
ATOM 2546 O O . PRO A 1 325 ? 30.464 -2.147 -34.524 1.00 65.62 325 PRO A O 1
ATOM 2549 N N . ASN A 1 326 ? 29.479 -3.907 -35.537 1.00 55.66 326 ASN A N 1
ATOM 2550 C CA . ASN A 1 326 ? 30.484 -4.872 -35.092 1.00 55.66 326 ASN A CA 1
ATOM 2551 C C . ASN A 1 326 ? 31.817 -4.428 -35.705 1.00 55.66 326 ASN A C 1
ATOM 2553 O O . ASN A 1 326 ? 31.931 -4.397 -36.931 1.00 55.66 326 ASN A O 1
ATOM 2557 N N . ILE A 1 327 ? 32.763 -4.008 -34.864 1.00 40.00 327 ILE A N 1
ATOM 2558 C CA . ILE A 1 327 ? 34.139 -3.738 -35.290 1.00 40.00 327 ILE A CA 1
ATOM 2559 C C . ILE A 1 327 ? 34.832 -5.077 -35.513 1.00 40.00 327 ILE A C 1
ATOM 2561 O O . ILE A 1 327 ? 34.694 -5.949 -34.621 1.00 40.00 327 ILE A O 1
#